Protein AF-0000000067174227 (afdb_homodimer)

Nearest PDB structures (foldseek):
  2rld-assembly1_B  TM=6.242E-01  e=8.063E-01  Bacteroides thetaiotaomicron VPI-5482
  2rld-assembly1_E  TM=6.446E-01  e=1.714E+00  Bacteroides thetaiotaomicron VPI-5482
  2rld-assembly1_D  TM=5.751E-01  e=2.367E+00  Bacteroides thetaiotaomicron VPI-5482
  2rld-assembly1_B  TM=6.241E-01  e=8.181E-01  Bacteroides thetaiotaomicron VPI-5482
  2rld-assembly1_E  TM=6.444E-01  e=1.724E+00  Bacteroides thetaiotaomicron VPI-5482

Solvent-accessible surface area (backbone atoms only — not comparable to full-atom values): 12950 Å² total; per-residue (Å²): 129,62,71,13,57,56,27,34,51,52,49,21,52,53,31,32,53,52,10,48,37,20,51,76,38,23,62,60,56,41,40,61,44,68,45,58,61,93,79,53,43,58,50,32,52,41,24,26,52,30,5,54,55,32,27,52,57,16,48,41,64,72,69,47,56,73,71,59,28,52,51,52,30,51,48,40,28,54,51,26,45,50,40,22,52,45,28,46,51,37,32,75,72,56,40,31,48,68,67,35,19,52,51,44,27,49,54,25,46,52,50,21,51,30,24,46,43,19,37,53,35,54,50,50,52,52,53,51,52,53,53,56,58,67,73,99,130,61,70,14,56,56,28,35,52,52,48,22,52,51,31,32,54,52,10,48,37,21,51,76,39,23,63,60,56,42,40,63,45,66,45,59,61,92,80,53,44,60,47,32,53,41,23,27,52,31,5,55,55,32,27,52,56,16,48,42,63,72,67,47,56,73,71,59,28,51,51,52,32,52,48,41,28,53,51,26,46,49,39,22,50,44,26,47,51,37,31,75,73,56,38,32,49,69,65,36,19,52,50,46,29,51,55,24,46,52,50,21,52,29,24,46,42,19,35,53,35,52,50,51,51,52,52,52,52,53,51,57,58,66,72,99

Secondary structure (DSSP, 8-state):
--HHHHHHHHHHHHHHHHHHHHHH-HHHHHHHTT--TTT--TTHHHHHHHHHHHHHHHHHHHH--HHHHHHHHHHHHHHHHHHHHHHHHHHHTTSS-HHHHHHHHHHHHHHHHHHHHHHHHHHHHHHHHHHHHH--/--HHHHHHHHHHHHHHHHHHHHHH-HHHHHHHTT--TTT--TTHHHHHHHHHHHHHHHHHHHH--HHHHHHHHHHHHHHHHHHHHHHHHHHHTTSS-HHHHHHHHHHHHHHHHHHHHHHHHHHHHHHHHHHHHH--

Structure (mmCIF, N/CA/C/O backbone):
data_AF-0000000067174227-model_v1
#
loop_
_entity.id
_entity.type
_entity.pdbx_description
1 polymer 'DUF4267 domain-containing protein'
#
loop_
_atom_site.group_PDB
_atom_site.id
_atom_site.type_symbol
_atom_site.label_atom_id
_atom_site.label_alt_id
_atom_site.label_comp_id
_atom_site.label_asym_id
_atom_site.label_entity_id
_atom_site.label_seq_id
_atom_site.pdbx_PDB_ins_code
_atom_site.Cartn_x
_atom_site.Cartn_y
_atom_site.Cartn_z
_atom_site.occupancy
_atom_site.B_iso_or_equiv
_atom_site.auth_seq_id
_atom_site.auth_comp_id
_atom_site.auth_asym_id
_atom_site.auth_atom_id
_atom_site.pdbx_PDB_model_num
ATOM 1 N N . MET A 1 1 ? 14.555 24.688 -11.891 1 48.97 1 MET A N 1
ATOM 2 C CA . MET A 1 1 ? 13.688 24 -10.938 1 48.97 1 MET A CA 1
ATOM 3 C C . MET A 1 1 ? 14.492 23.109 -10.008 1 48.97 1 MET A C 1
ATOM 5 O O . MET A 1 1 ? 15.422 22.422 -10.445 1 48.97 1 MET A O 1
ATOM 9 N N . HIS 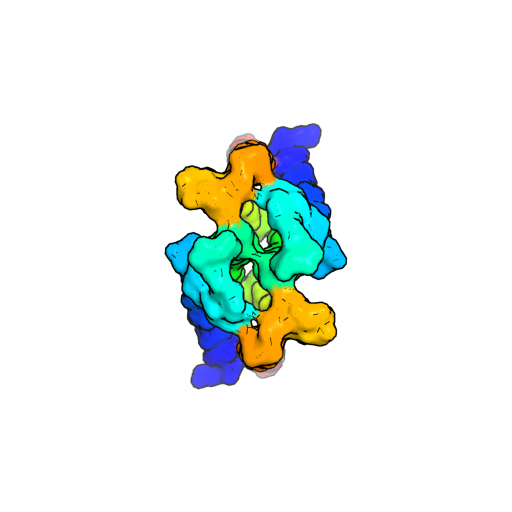A 1 2 ? 14.531 23.234 -8.578 1 79.5 2 HIS A N 1
ATOM 10 C CA . HIS A 1 2 ? 15.438 22.578 -7.652 1 79.5 2 HIS A CA 1
ATOM 11 C C . HIS A 1 2 ? 15.383 21.062 -7.812 1 79.5 2 HIS A C 1
ATOM 13 O O . HIS A 1 2 ? 14.344 20.5 -8.188 1 79.5 2 HIS A O 1
ATOM 19 N N . LYS A 1 3 ? 16.5 20.484 -8.336 1 90.88 3 LYS A N 1
ATOM 20 C CA . LYS A 1 3 ? 16.719 19.047 -8.516 1 90.88 3 LYS A CA 1
ATOM 21 C C . LYS A 1 3 ? 15.812 18.234 -7.586 1 90.88 3 LYS A C 1
ATOM 23 O O . LYS A 1 3 ? 15.281 17.203 -7.98 1 90.88 3 LYS A O 1
ATOM 28 N N . GLY A 1 4 ? 15.516 18.703 -6.504 1 94.81 4 GLY A N 1
ATOM 29 C CA . GLY A 1 4 ? 14.664 18.016 -5.539 1 94.81 4 GLY A CA 1
ATOM 30 C C . GLY A 1 4 ? 13.203 18.016 -5.934 1 94.81 4 GLY A C 1
ATOM 31 O O . GLY A 1 4 ? 12.523 16.984 -5.824 1 94.81 4 GLY A O 1
ATOM 32 N N . THR A 1 5 ? 12.812 19.062 -6.441 1 95 5 THR A N 1
ATOM 33 C CA . THR A 1 5 ? 11.414 19.203 -6.836 1 95 5 THR A CA 1
ATOM 34 C C . THR A 1 5 ? 11.117 18.344 -8.07 1 95 5 THR A C 1
ATOM 36 O O . THR A 1 5 ? 10.078 17.688 -8.141 1 95 5 THR A O 1
ATOM 39 N N . ALA A 1 6 ? 12 18.391 -8.969 1 96.56 6 ALA A N 1
ATOM 40 C CA . ALA A 1 6 ? 11.836 17.578 -10.172 1 96.56 6 ALA A CA 1
ATOM 41 C C . ALA A 1 6 ? 11.812 16.078 -9.828 1 96.56 6 ALA A C 1
ATOM 43 O O . ALA A 1 6 ? 11.008 15.328 -10.375 1 96.56 6 ALA A O 1
ATOM 44 N N . ALA A 1 7 ? 12.656 15.648 -8.945 1 98.06 7 ALA A N 1
ATOM 45 C CA . ALA A 1 7 ? 12.711 14.258 -8.5 1 98.06 7 ALA A CA 1
ATOM 46 C C . ALA A 1 7 ? 11.406 13.859 -7.812 1 98.06 7 ALA A C 1
ATOM 48 O O . ALA A 1 7 ? 10.867 12.781 -8.078 1 98.06 7 ALA A O 1
ATOM 49 N N . ARG A 1 8 ? 10.945 14.695 -7.035 1 97.88 8 ARG A N 1
ATOM 50 C CA . ARG A 1 8 ? 9.703 14.438 -6.305 1 97.88 8 ARG A CA 1
ATOM 51 C C . ARG A 1 8 ? 8.531 14.273 -7.262 1 97.88 8 ARG A C 1
ATOM 53 O O . ARG A 1 8 ? 7.754 13.328 -7.148 1 97.88 8 ARG A O 1
ATOM 60 N N . LYS A 1 9 ? 8.391 15.195 -8.18 1 98.19 9 LYS A N 1
ATOM 61 C CA . LYS A 1 9 ? 7.273 15.156 -9.117 1 98.19 9 LYS A CA 1
ATOM 62 C C . LYS A 1 9 ? 7.367 13.945 -10.039 1 98.19 9 LYS A C 1
ATOM 64 O O . LYS A 1 9 ? 6.352 13.32 -10.359 1 98.19 9 LYS A O 1
ATOM 69 N N . THR A 1 10 ? 8.555 13.641 -10.477 1 98.44 10 THR A N 1
ATOM 70 C CA . THR A 1 10 ? 8.758 12.445 -11.289 1 98.44 10 THR A CA 1
ATOM 71 C C . THR A 1 10 ? 8.359 11.188 -10.523 1 98.44 10 THR A C 1
ATOM 73 O O . THR A 1 10 ? 7.629 10.344 -11.047 1 98.44 10 THR A O 1
ATOM 76 N N . LEU A 1 11 ? 8.797 11.109 -9.281 1 98.44 11 LEU A N 1
ATOM 77 C CA . LEU A 1 11 ? 8.461 9.969 -8.43 1 98.44 11 LEU A CA 1
ATOM 78 C C . LEU A 1 11 ? 6.949 9.867 -8.234 1 98.44 11 LEU A C 1
ATOM 80 O O . LEU A 1 11 ? 6.387 8.773 -8.273 1 98.44 11 LEU A O 1
ATOM 84 N N . ALA A 1 12 ? 6.348 11 -8.047 1 98.69 12 ALA A N 1
ATOM 85 C CA . ALA A 1 12 ? 4.902 11.031 -7.824 1 98.69 12 ALA A CA 1
ATOM 86 C C . ALA A 1 12 ? 4.152 10.5 -9.047 1 98.69 12 ALA A C 1
ATOM 88 O O . ALA A 1 12 ? 3.223 9.703 -8.914 1 98.69 12 ALA A O 1
ATOM 89 N N . VAL A 1 13 ? 4.547 10.914 -10.203 1 98.38 13 VAL A N 1
ATOM 90 C CA . VAL A 1 13 ? 3.879 10.508 -11.438 1 98.38 13 VAL A CA 1
ATOM 91 C C . VAL A 1 13 ? 4.078 9.008 -11.664 1 98.38 13 VAL A C 1
ATOM 93 O O . VAL A 1 13 ? 3.137 8.305 -12.023 1 98.38 13 VAL A O 1
ATOM 96 N N . ILE A 1 14 ? 5.238 8.516 -11.43 1 98.06 14 ILE A N 1
ATOM 97 C CA . ILE A 1 14 ? 5.531 7.09 -11.555 1 98.06 14 ILE A CA 1
ATOM 98 C C . ILE A 1 14 ? 4.664 6.293 -10.586 1 98.06 14 ILE A C 1
ATOM 100 O O . ILE A 1 14 ? 4.078 5.273 -10.953 1 98.06 14 ILE A O 1
ATOM 104 N N . ARG A 1 15 ? 4.574 6.758 -9.406 1 98.06 15 ARG A N 1
ATOM 105 C CA . ARG A 1 15 ? 3.779 6.094 -8.383 1 98.06 15 ARG A CA 1
ATOM 106 C C . ARG A 1 15 ? 2.305 6.055 -8.773 1 98.06 15 ARG A C 1
ATOM 108 O O . ARG A 1 15 ? 1.66 5.008 -8.672 1 98.06 15 ARG A O 1
ATOM 115 N N . ILE A 1 16 ? 1.815 7.141 -9.188 1 98.38 16 ILE A N 1
ATOM 116 C CA . ILE A 1 16 ? 0.4 7.23 -9.531 1 98.38 16 ILE A CA 1
ATOM 117 C C . ILE A 1 16 ? 0.098 6.32 -10.719 1 98.38 16 ILE A C 1
ATOM 119 O O . ILE A 1 16 ? -0.905 5.605 -10.719 1 98.38 16 ILE A O 1
ATOM 123 N N . ALA A 1 17 ? 0.931 6.336 -11.703 1 97.88 17 ALA A N 1
ATOM 124 C CA . ALA A 1 17 ? 0.739 5.484 -12.875 1 97.88 17 ALA A CA 1
ATOM 125 C C . ALA A 1 17 ? 0.785 4.008 -12.484 1 97.88 17 ALA A C 1
ATOM 127 O O . ALA A 1 17 ? -0.089 3.23 -12.883 1 97.88 17 ALA A O 1
ATOM 128 N N . ASN A 1 18 ? 1.769 3.637 -11.727 1 96.38 18 ASN A N 1
ATOM 129 C CA . ASN A 1 18 ? 1.893 2.246 -11.305 1 96.38 18 ASN A CA 1
ATOM 130 C C . ASN A 1 18 ? 0.758 1.842 -10.367 1 96.38 18 ASN A C 1
ATOM 132 O O . ASN A 1 18 ? 0.255 0.72 -10.445 1 96.38 18 ASN A O 1
ATOM 136 N N . GLY A 1 19 ? 0.421 2.721 -9.445 1 97.75 19 GLY A N 1
ATOM 137 C CA . GLY A 1 19 ? -0.708 2.449 -8.57 1 97.75 19 GLY A CA 1
ATOM 138 C C . GLY A 1 19 ? -2.014 2.262 -9.328 1 97.75 19 GLY A C 1
ATOM 139 O O . GLY A 1 19 ? -2.787 1.354 -9.016 1 97.75 19 GLY A O 1
ATOM 140 N N . ALA A 1 20 ? -2.258 3.094 -10.312 1 98 20 ALA A N 1
ATOM 141 C CA . ALA A 1 20 ? -3.461 2.971 -11.133 1 98 20 ALA A CA 1
ATOM 142 C C . ALA A 1 20 ? -3.467 1.657 -11.906 1 98 20 ALA A C 1
ATOM 144 O O . ALA A 1 20 ? -4.508 1.005 -12.031 1 98 20 ALA A O 1
ATOM 145 N N . ALA A 1 21 ? -2.363 1.291 -12.398 1 97.38 21 ALA A N 1
ATOM 146 C CA . ALA A 1 21 ? -2.254 0.007 -13.094 1 97.38 21 ALA A CA 1
ATOM 147 C C . ALA A 1 21 ? -2.537 -1.151 -12.141 1 97.38 21 ALA A C 1
ATOM 149 O O . ALA A 1 21 ? -3.232 -2.104 -12.5 1 97.38 21 ALA A O 1
ATOM 150 N N . GLY A 1 22 ? -1.94 -1.091 -10.961 1 96.62 22 GLY A N 1
ATOM 151 C CA . GLY A 1 22 ? -2.209 -2.127 -9.977 1 96.62 22 GLY A CA 1
ATOM 152 C C . GLY A 1 22 ? -3.676 -2.234 -9.609 1 96.62 22 GLY A C 1
ATOM 153 O O . GLY A 1 22 ? -4.203 -3.338 -9.445 1 96.62 22 GLY A O 1
ATOM 154 N N . LEU A 1 23 ? -4.352 -1.146 -9.586 1 96.38 23 LEU A N 1
ATOM 155 C CA . LEU A 1 23 ? -5.75 -1.081 -9.172 1 96.38 23 LEU A CA 1
ATOM 156 C C . LEU A 1 23 ? -6.672 -1.531 -10.297 1 96.38 23 LEU A C 1
ATOM 158 O O . LEU A 1 23 ? -7.617 -2.291 -10.07 1 96.38 23 LEU A O 1
ATOM 162 N N . LEU A 1 24 ? -6.352 -1.188 -11.539 1 96.25 24 LEU A N 1
ATOM 163 C CA . LEU A 1 24 ? -7.328 -1.31 -12.617 1 96.25 24 LEU A CA 1
ATOM 164 C C . LEU A 1 24 ? -6.918 -2.404 -13.594 1 96.25 24 LEU A C 1
ATOM 166 O O . LEU A 1 24 ? -7.754 -2.908 -14.352 1 96.25 24 LEU A O 1
ATOM 170 N N . ALA A 1 25 ? -5.66 -2.65 -13.609 1 96.56 25 ALA A N 1
ATOM 171 C CA . ALA A 1 25 ? -5.141 -3.637 -14.547 1 96.56 25 ALA A CA 1
ATOM 172 C C . ALA A 1 25 ? -4.09 -4.527 -13.891 1 96.56 25 ALA A C 1
ATOM 174 O O . ALA A 1 25 ? -2.988 -4.691 -14.414 1 96.56 25 ALA A O 1
ATOM 175 N N . PRO A 1 26 ? -4.527 -5.188 -12.836 1 95.56 26 PRO A N 1
ATOM 176 C CA . PRO A 1 26 ? -3.539 -5.953 -12.07 1 95.56 26 PRO A CA 1
ATOM 177 C C . PRO A 1 26 ? -2.961 -7.125 -12.859 1 95.56 26 PRO A C 1
ATOM 179 O O . PRO A 1 26 ? -1.818 -7.527 -12.625 1 95.56 26 PRO A O 1
ATOM 182 N N . GLU A 1 27 ? -3.637 -7.633 -13.82 1 94.88 27 GLU A N 1
ATOM 183 C CA . GLU A 1 27 ? -3.178 -8.758 -14.633 1 94.88 27 GLU A CA 1
ATOM 184 C C . GLU A 1 27 ? -1.968 -8.375 -15.477 1 94.88 27 GLU A C 1
ATOM 186 O O . GLU A 1 27 ? -1.088 -9.203 -15.719 1 94.88 27 GLU A O 1
ATOM 191 N N . LYS A 1 28 ? -2.01 -7.172 -15.883 1 94.31 28 LYS A N 1
ATOM 192 C CA . LYS A 1 28 ? -0.866 -6.707 -16.672 1 94.31 28 LYS A CA 1
ATOM 193 C C . LYS A 1 28 ? 0.396 -6.648 -15.812 1 94.31 28 LYS A C 1
ATOM 195 O O . LYS A 1 28 ? 1.479 -7.02 -16.266 1 94.31 28 LYS A O 1
ATOM 200 N N . LEU A 1 29 ? 0.273 -6.262 -14.617 1 94 29 LEU A N 1
ATOM 201 C CA . LEU A 1 29 ? 1.417 -6.191 -13.719 1 94 29 LEU A CA 1
ATOM 202 C C . LEU A 1 29 ? 1.903 -7.59 -13.344 1 94 29 LEU A C 1
ATOM 204 O O . LEU A 1 29 ? 3.109 -7.836 -13.289 1 94 29 LEU A O 1
ATOM 208 N N . LEU A 1 30 ? 0.982 -8.398 -13.117 1 92 30 LEU A N 1
ATOM 209 C CA . LEU A 1 30 ? 1.345 -9.781 -12.852 1 92 30 LEU A CA 1
ATOM 210 C C . LEU A 1 30 ? 2.08 -10.391 -14.039 1 92 30 LEU A C 1
ATOM 212 O O . LEU A 1 30 ? 3.053 -11.133 -13.859 1 92 30 LEU A O 1
ATOM 216 N N . GLY A 1 31 ? 1.587 -10.086 -15.188 1 92.88 31 GLY A N 1
ATOM 217 C CA . GLY A 1 31 ? 2.262 -10.539 -16.391 1 92.88 31 GLY A CA 1
ATOM 218 C C . GLY A 1 31 ? 3.682 -10.016 -16.516 1 92.88 31 GLY A C 1
ATOM 219 O O . GLY A 1 31 ? 4.578 -10.742 -16.953 1 92.88 31 GLY A O 1
ATOM 220 N N . ARG A 1 32 ? 3.877 -8.867 -16.156 1 91 32 ARG A N 1
ATOM 221 C CA . ARG A 1 32 ? 5.211 -8.281 -16.172 1 91 32 ARG A CA 1
ATOM 222 C C . ARG A 1 32 ? 6.141 -8.984 -15.203 1 91 32 ARG A C 1
ATOM 224 O O . ARG A 1 32 ? 7.363 -8.961 -15.367 1 91 32 ARG A O 1
ATOM 231 N N . LEU A 1 33 ? 5.555 -9.617 -14.172 1 90.62 33 LEU A N 1
ATOM 232 C CA . LEU A 1 33 ? 6.344 -10.383 -13.211 1 90.62 33 LEU A CA 1
ATOM 233 C C . LEU A 1 33 ? 6.594 -11.797 -13.727 1 90.62 33 LEU A C 1
ATOM 235 O O . LEU A 1 33 ? 7.203 -12.617 -13.031 1 90.62 33 LEU A O 1
ATOM 239 N N . GLY A 1 34 ? 6.055 -12.055 -14.922 1 89 34 GLY A N 1
ATOM 240 C CA . GLY A 1 34 ? 6.293 -13.352 -15.531 1 89 34 GLY A CA 1
ATOM 241 C C . GLY A 1 34 ? 5.25 -14.391 -15.156 1 89 34 GLY A C 1
ATOM 242 O O . GLY A 1 34 ? 5.445 -15.586 -15.383 1 89 34 GLY A O 1
ATOM 243 N N . VAL A 1 35 ? 4.258 -13.984 -14.531 1 88.62 35 VAL A N 1
ATOM 244 C CA . VAL A 1 35 ? 3.188 -14.891 -14.133 1 88.62 35 VAL A CA 1
ATOM 245 C C . VAL A 1 35 ? 2.283 -15.18 -15.328 1 88.62 35 VAL A C 1
ATOM 247 O O . VAL A 1 35 ? 1.94 -14.273 -16.094 1 88.62 35 VAL A O 1
ATOM 250 N N . ASP A 1 36 ? 1.953 -16.438 -15.469 1 88.38 36 ASP A N 1
ATOM 251 C CA . ASP A 1 36 ? 0.929 -16.812 -16.438 1 88.38 36 ASP A CA 1
ATOM 252 C C . ASP A 1 36 ? -0.471 -16.578 -15.875 1 88.38 36 ASP A C 1
ATOM 254 O O . ASP A 1 36 ? -1.01 -17.422 -15.156 1 88.38 36 ASP A O 1
ATOM 258 N N . THR A 1 37 ? -1.08 -15.523 -16.312 1 87.94 37 THR A N 1
ATOM 259 C CA . THR A 1 37 ? -2.336 -15.086 -15.711 1 87.94 37 THR A CA 1
ATOM 260 C C . THR A 1 37 ? -3.508 -15.898 -16.266 1 87.94 37 THR A C 1
ATOM 262 O O . THR A 1 37 ? -4.629 -15.789 -15.766 1 87.94 37 THR A O 1
ATOM 265 N N . ALA A 1 38 ? -3.297 -16.656 -17.219 1 87.62 38 ALA A N 1
ATOM 266 C CA . ALA A 1 38 ? -4.32 -17.594 -17.656 1 87.62 38 ALA A CA 1
ATOM 267 C C . ALA A 1 38 ? -4.484 -18.734 -16.641 1 87.62 38 ALA A C 1
ATOM 269 O O . ALA A 1 38 ? -5.543 -19.359 -16.578 1 87.62 38 ALA A O 1
ATOM 270 N N . VAL A 1 39 ? -3.502 -18.938 -15.852 1 81.88 39 VAL A N 1
ATOM 271 C CA . VAL A 1 39 ? -3.48 -20.062 -14.938 1 81.88 39 VAL A CA 1
ATOM 272 C C . VAL A 1 39 ? -3.643 -19.578 -13.5 1 81.88 39 VAL A C 1
ATOM 274 O O . VAL A 1 39 ? -4.363 -20.203 -12.711 1 81.88 39 VAL A O 1
ATOM 277 N N . ASP A 1 40 ? -2.957 -18.531 -13.164 1 82.81 40 ASP A N 1
ATOM 278 C CA . ASP A 1 40 ? -2.936 -18.062 -11.781 1 82.81 40 ASP A CA 1
ATOM 279 C C . ASP A 1 40 ? -3.174 -16.562 -11.711 1 82.81 40 ASP A C 1
ATOM 281 O O . ASP A 1 40 ? -2.357 -15.773 -12.195 1 82.81 40 ASP A O 1
ATOM 285 N N . ARG A 1 41 ? -4.316 -16.156 -10.984 1 86.62 41 ARG A N 1
ATOM 286 C CA . ARG A 1 41 ? -4.664 -14.742 -10.867 1 86.62 41 ARG A CA 1
ATOM 287 C C . ARG A 1 41 ? -4.793 -14.328 -9.406 1 86.62 41 ARG A C 1
ATOM 289 O O . ARG A 1 41 ? -5.285 -13.234 -9.109 1 86.62 41 ARG A O 1
ATOM 296 N N . ALA A 1 42 ? -4.316 -15.125 -8.516 1 83.06 42 ALA A N 1
ATOM 297 C CA . ALA A 1 42 ? -4.457 -14.828 -7.094 1 83.06 42 ALA A CA 1
ATOM 298 C C . ALA A 1 42 ? -3.686 -13.57 -6.715 1 83.06 42 ALA A C 1
ATOM 300 O O . ALA A 1 42 ? -4.066 -12.859 -5.785 1 83.06 42 ALA A O 1
ATOM 301 N N . GLY A 1 43 ? -2.662 -13.289 -7.492 1 88.69 43 GLY A N 1
ATOM 302 C CA . GLY A 1 43 ? -1.823 -12.133 -7.25 1 88.69 43 GLY A CA 1
ATOM 303 C C . GLY A 1 43 ? -2.496 -10.82 -7.617 1 88.69 43 GLY A C 1
ATOM 304 O O . GLY A 1 43 ? -1.984 -9.742 -7.301 1 88.69 43 GLY A O 1
ATOM 305 N N . THR A 1 44 ? -3.668 -10.859 -8.25 1 92.75 44 THR A N 1
ATOM 306 C CA . THR A 1 44 ? -4.363 -9.633 -8.625 1 92.75 44 THR A CA 1
ATOM 307 C C . THR A 1 44 ? -4.875 -8.898 -7.395 1 92.75 44 THR A C 1
ATOM 309 O O . THR A 1 44 ? -4.855 -7.668 -7.344 1 92.75 44 THR A O 1
ATOM 312 N N . TYR A 1 45 ? -5.277 -9.68 -6.434 1 93.56 45 TYR A N 1
ATOM 313 C CA . TYR A 1 45 ? -5.855 -9.078 -5.242 1 93.56 45 TYR A CA 1
ATOM 314 C C . TYR A 1 45 ? -4.828 -8.211 -4.516 1 93.56 45 TYR A C 1
ATOM 316 O O . TYR A 1 45 ? -5.059 -7.023 -4.289 1 93.56 45 TYR A O 1
ATOM 324 N N . PRO A 1 46 ? -3.643 -8.719 -4.18 1 94.5 46 PRO A N 1
ATOM 325 C CA . PRO A 1 46 ? -2.662 -7.867 -3.51 1 94.5 46 PRO A CA 1
ATOM 326 C C . PRO A 1 46 ? -2.217 -6.688 -4.375 1 94.5 46 PRO A C 1
ATOM 328 O O . PRO A 1 46 ? -1.9 -5.617 -3.852 1 94.5 46 PRO A O 1
ATOM 331 N N . PHE A 1 47 ? -2.287 -6.777 -5.645 1 96 47 PHE A N 1
ATOM 332 C CA . PHE A 1 47 ? -1.927 -5.645 -6.488 1 96 47 PHE A CA 1
ATOM 333 C C . PHE A 1 47 ? -2.98 -4.547 -6.402 1 96 47 PHE A C 1
ATOM 335 O O . PHE A 1 47 ? -2.652 -3.359 -6.438 1 96 47 PHE A O 1
ATOM 342 N N . ARG A 1 48 ? -4.203 -4.898 -6.363 1 95.88 48 ARG A N 1
ATOM 343 C CA . ARG A 1 48 ? -5.238 -3.879 -6.207 1 95.88 48 ARG A CA 1
ATOM 344 C C . ARG A 1 48 ? -5.102 -3.156 -4.871 1 95.88 48 ARG A C 1
ATOM 346 O O . ARG A 1 48 ? -5.254 -1.936 -4.801 1 95.88 48 ARG A O 1
ATOM 353 N N . MET A 1 49 ? -4.805 -3.951 -3.828 1 95.94 49 MET A N 1
ATOM 354 C CA . MET A 1 49 ? -4.602 -3.348 -2.514 1 95.94 49 MET A CA 1
ATOM 355 C C . MET A 1 49 ? -3.373 -2.443 -2.514 1 95.94 49 MET A C 1
ATOM 357 O O . MET A 1 49 ? -3.391 -1.364 -1.917 1 95.94 49 MET A O 1
ATOM 361 N N . PHE A 1 50 ? -2.357 -2.912 -3.182 1 95.06 50 PHE A N 1
ATOM 362 C CA . PHE A 1 50 ? -1.163 -2.104 -3.389 1 95.06 50 PHE A CA 1
ATOM 363 C C . PHE A 1 50 ? -1.5 -0.827 -4.152 1 95.06 50 PHE A C 1
ATOM 365 O O . PHE A 1 50 ? -0.999 0.25 -3.822 1 95.06 50 PHE A O 1
ATOM 372 N N . GLY A 1 51 ? -2.35 -0.913 -5.145 1 97.62 51 GLY A N 1
ATOM 373 C CA . GLY A 1 51 ? -2.641 0.161 -6.082 1 97.62 51 GLY A CA 1
ATOM 374 C C . GLY A 1 51 ? -3.219 1.395 -5.414 1 97.62 51 GLY A C 1
ATOM 375 O O . GLY A 1 51 ? -2.707 2.502 -5.594 1 97.62 51 GLY A O 1
ATOM 376 N N . ILE A 1 52 ? -4.211 1.245 -4.641 1 98 52 ILE A N 1
ATOM 377 C CA . ILE A 1 52 ? -4.883 2.381 -4.02 1 98 52 ILE A CA 1
ATOM 378 C C . ILE A 1 52 ? -3.922 3.086 -3.062 1 98 52 ILE A C 1
ATOM 380 O O . ILE A 1 52 ? -3.85 4.316 -3.041 1 98 52 ILE A O 1
ATOM 384 N N . ARG A 1 53 ? -3.146 2.373 -2.256 1 98 53 ARG A N 1
ATOM 385 C CA . ARG A 1 53 ? -2.178 2.965 -1.339 1 98 53 ARG A CA 1
ATOM 386 C C . ARG A 1 53 ? -1.107 3.742 -2.098 1 98 53 ARG A C 1
ATOM 388 O O . ARG A 1 53 ? -0.725 4.84 -1.692 1 98 53 ARG A O 1
ATOM 395 N N . THR A 1 54 ? -0.705 3.191 -3.195 1 98.12 54 THR A N 1
ATOM 396 C CA . THR A 1 54 ? 0.366 3.791 -3.982 1 98.12 54 THR A CA 1
ATOM 397 C C . THR A 1 54 ? -0.114 5.07 -4.66 1 98.12 54 THR A C 1
ATOM 399 O O . THR A 1 54 ? 0.613 6.066 -4.707 1 98.12 54 THR A O 1
ATOM 402 N N . VAL A 1 55 ? -1.305 5.062 -5.133 1 98.12 55 VAL A N 1
ATOM 403 C CA . VAL A 1 55 ? -1.888 6.258 -5.734 1 98.12 55 VAL A CA 1
ATOM 404 C C . VAL A 1 55 ? -1.984 7.367 -4.688 1 98.12 55 VAL A C 1
ATOM 406 O O . VAL A 1 55 ? -1.564 8.5 -4.938 1 98.12 55 VAL A O 1
ATOM 409 N N . LEU A 1 56 ? -2.469 7.074 -3.531 1 97.56 56 LEU A N 1
ATOM 410 C CA . LEU A 1 56 ? -2.693 8.078 -2.496 1 97.56 56 LEU A CA 1
ATOM 411 C C . LEU A 1 56 ? -1.37 8.633 -1.985 1 97.56 56 LEU A C 1
ATOM 413 O O . LEU A 1 56 ? -1.231 9.844 -1.807 1 97.56 56 LEU A O 1
ATOM 417 N N . ILE A 1 57 ? -0.421 7.75 -1.808 1 97.38 57 ILE A N 1
ATOM 418 C CA . ILE A 1 57 ? 0.897 8.188 -1.361 1 97.38 57 ILE A CA 1
ATOM 419 C C . ILE A 1 57 ? 1.549 9.047 -2.441 1 97.38 57 ILE A C 1
ATOM 421 O O . ILE A 1 57 ? 2.229 10.031 -2.135 1 97.38 57 ILE A O 1
ATOM 425 N N . GLY A 1 58 ? 1.391 8.688 -3.689 1 97.88 58 GLY A N 1
ATOM 426 C CA . GLY A 1 58 ? 1.878 9.523 -4.781 1 97.88 58 GLY A CA 1
ATOM 427 C C . GLY A 1 58 ? 1.248 10.898 -4.809 1 97.88 58 GLY A C 1
ATOM 428 O O . GLY A 1 58 ? 1.938 11.898 -5.016 1 97.88 58 GLY A O 1
ATOM 429 N N . LEU A 1 59 ? -0.066 10.977 -4.602 1 97.62 59 LEU A N 1
ATOM 430 C CA . LEU A 1 59 ? -0.781 12.242 -4.59 1 97.62 59 LEU A CA 1
ATOM 431 C C . LEU A 1 59 ? -0.295 13.133 -3.445 1 97.62 59 LEU A C 1
ATOM 433 O O . LEU A 1 59 ? -0.249 14.352 -3.58 1 97.62 59 LEU A O 1
ATOM 437 N N . ASP A 1 60 ? 0.05 12.508 -2.328 1 96.12 60 ASP A N 1
ATOM 438 C CA . ASP A 1 60 ? 0.584 13.266 -1.196 1 96.12 60 ASP A CA 1
ATOM 439 C C . ASP A 1 60 ? 1.822 14.062 -1.604 1 96.12 60 ASP A C 1
ATOM 441 O O . ASP A 1 60 ? 1.998 15.203 -1.178 1 96.12 60 ASP A O 1
ATOM 445 N N . LEU A 1 61 ? 2.66 13.492 -2.447 1 97.31 61 LEU A N 1
ATOM 446 C CA . LEU A 1 61 ? 3.91 14.133 -2.85 1 97.31 61 LEU A CA 1
ATOM 447 C C . LEU A 1 61 ? 3.643 15.344 -3.73 1 97.31 61 LEU A C 1
ATOM 449 O O . LEU A 1 61 ? 4.523 16.188 -3.912 1 97.31 61 LEU A O 1
ATOM 453 N N . LEU A 1 62 ? 2.441 15.406 -4.316 1 97.44 62 LEU A N 1
ATOM 454 C CA . LEU A 1 62 ? 2.09 16.516 -5.191 1 97.44 62 LEU A CA 1
ATOM 455 C C . LEU A 1 62 ? 1.297 17.578 -4.434 1 97.44 62 LEU A C 1
ATOM 457 O O . LEU A 1 62 ? 1.359 18.766 -4.766 1 97.44 62 LEU A O 1
ATOM 461 N N . LEU A 1 63 ? 0.585 17.156 -3.389 1 96 63 LEU A N 1
ATOM 462 C CA . LEU A 1 63 ? -0.453 18.031 -2.848 1 96 63 LEU A CA 1
ATOM 463 C C . LEU A 1 63 ? -0.039 18.594 -1.492 1 96 63 LEU A C 1
ATOM 465 O O . LEU A 1 63 ? -0.521 19.656 -1.081 1 96 63 LEU A O 1
ATOM 469 N N . LEU A 1 64 ? 0.755 17.859 -0.791 1 94.69 64 LEU A N 1
ATOM 470 C CA . LEU A 1 64 ? 1.134 18.312 0.546 1 94.69 64 LEU A CA 1
ATOM 471 C C . LEU A 1 64 ? 2.152 19.438 0.474 1 94.69 64 LEU A C 1
ATOM 473 O O . LEU A 1 64 ? 2.797 19.641 -0.56 1 94.69 64 LEU A O 1
ATOM 477 N N . ARG A 1 65 ? 2.252 20.156 1.595 1 94.12 65 ARG A N 1
ATOM 478 C CA . ARG A 1 65 ? 3.189 21.266 1.728 1 94.12 65 ARG A CA 1
ATOM 479 C C . ARG A 1 65 ? 3.818 21.281 3.117 1 94.12 65 ARG A C 1
ATOM 481 O O . ARG A 1 65 ? 3.363 20.578 4.023 1 94.12 65 ARG A O 1
ATOM 488 N N . GLY A 1 66 ? 4.969 22.047 3.158 1 91.88 66 GLY A N 1
ATOM 489 C CA . GLY A 1 66 ? 5.605 22.297 4.441 1 91.88 66 GLY A CA 1
ATOM 490 C C . GLY A 1 66 ? 6.086 21.031 5.121 1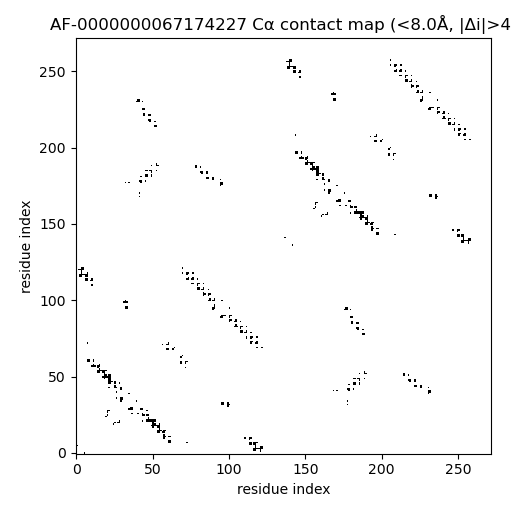 91.88 66 GLY A C 1
ATOM 491 O O . GLY A 1 66 ? 6.75 20.188 4.5 1 91.88 66 GLY A O 1
ATOM 492 N N . ALA A 1 67 ? 5.773 20.875 6.391 1 91.94 67 ALA A N 1
ATOM 493 C CA . ALA A 1 67 ? 6.27 19.766 7.211 1 91.94 67 ALA A CA 1
ATOM 494 C C . ALA A 1 67 ? 5.656 18.438 6.773 1 91.94 67 ALA A C 1
ATOM 496 O O . ALA A 1 67 ? 6.312 17.391 6.84 1 91.94 67 ALA A O 1
ATOM 497 N N . ASP A 1 68 ? 4.438 18.5 6.32 1 92.81 68 ASP A N 1
ATOM 498 C CA . ASP A 1 68 ? 3.762 17.297 5.859 1 92.81 68 ASP A CA 1
ATOM 499 C C . ASP A 1 68 ? 4.438 16.734 4.613 1 92.81 68 ASP A C 1
ATOM 501 O O . ASP A 1 68 ? 4.582 15.516 4.473 1 92.81 68 ASP A O 1
ATOM 505 N N . LEU A 1 69 ? 4.777 17.609 3.74 1 94.81 69 LEU A N 1
ATOM 506 C CA . LEU A 1 69 ? 5.484 17.172 2.541 1 94.81 69 LEU A CA 1
ATOM 507 C C . LEU A 1 69 ? 6.844 16.578 2.898 1 94.81 69 LEU A C 1
ATOM 509 O O . LEU A 1 69 ? 7.254 15.562 2.336 1 94.81 69 LEU A O 1
ATOM 513 N N . ARG A 1 70 ? 7.516 17.156 3.812 1 94.62 70 ARG A N 1
ATOM 514 C CA . ARG A 1 70 ? 8.82 16.641 4.223 1 94.62 70 ARG A CA 1
ATOM 515 C C . ARG A 1 70 ? 8.703 15.242 4.809 1 94.62 70 ARG A C 1
ATOM 517 O O . ARG A 1 70 ? 9.531 14.375 4.535 1 94.62 70 ARG A O 1
ATOM 524 N N . ARG A 1 71 ? 7.742 15.047 5.602 1 94.19 71 ARG A N 1
ATOM 525 C CA . ARG A 1 71 ? 7.492 13.719 6.148 1 94.19 71 ARG A CA 1
ATOM 526 C C . ARG A 1 71 ? 7.195 12.719 5.039 1 94.19 71 ARG A C 1
ATOM 528 O O . ARG A 1 71 ? 7.727 11.602 5.039 1 94.19 71 ARG A O 1
ATOM 535 N N . ALA A 1 72 ? 6.32 13.148 4.133 1 95.94 72 ALA A N 1
ATOM 536 C CA . ALA A 1 72 ? 5.977 12.281 3.01 1 95.94 72 ALA A CA 1
ATOM 537 C C . ALA A 1 72 ? 7.219 11.898 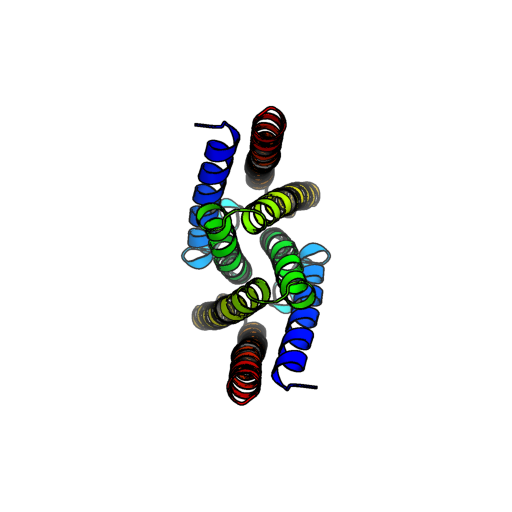2.209 1 95.94 72 ALA A C 1
ATOM 539 O O . ALA A 1 72 ? 7.352 10.758 1.762 1 95.94 72 ALA A O 1
ATOM 540 N N . GLU A 1 73 ? 8.094 12.82 2.029 1 97.62 73 GLU A N 1
ATOM 541 C CA . GLU A 1 73 ? 9.328 12.57 1.296 1 97.62 73 GLU A CA 1
ATOM 542 C C . GLU A 1 73 ? 10.219 11.586 2.047 1 97.62 73 GLU A C 1
ATOM 544 O O . GLU A 1 73 ? 10.828 10.703 1.438 1 97.62 73 GLU A O 1
ATOM 549 N N . ARG A 1 74 ? 10.344 11.734 3.289 1 96.75 74 ARG A N 1
ATOM 550 C CA . ARG A 1 74 ? 11.148 10.812 4.094 1 96.75 74 ARG A CA 1
ATOM 551 C C . ARG A 1 74 ? 10.57 9.406 4.051 1 96.75 74 ARG A C 1
ATOM 553 O O . ARG A 1 74 ? 11.305 8.43 3.92 1 96.75 74 ARG A O 1
ATOM 560 N N . LEU A 1 75 ? 9.297 9.281 4.145 1 97.06 75 LEU A N 1
ATOM 561 C CA . LEU A 1 75 ? 8.641 7.98 4.121 1 97.06 75 LEU A CA 1
ATOM 562 C C . LEU A 1 75 ? 8.766 7.332 2.746 1 97.06 75 LEU A C 1
ATOM 564 O O . LEU A 1 75 ? 8.852 6.105 2.639 1 97.06 75 LEU A O 1
ATOM 568 N N . ALA A 1 76 ? 8.805 8.148 1.749 1 98.12 76 ALA A N 1
ATOM 569 C CA . ALA A 1 76 ? 9.023 7.605 0.408 1 98.12 76 ALA A CA 1
ATOM 570 C C . ALA A 1 76 ? 10.352 6.867 0.318 1 98.12 76 ALA A C 1
ATOM 572 O O . ALA A 1 76 ? 10.445 5.824 -0.335 1 98.12 76 ALA A O 1
ATOM 573 N N . VAL A 1 77 ? 11.359 7.391 0.929 1 98.25 77 VAL A N 1
ATOM 574 C CA . VAL A 1 77 ? 12.656 6.723 0.937 1 98.25 77 VAL A CA 1
ATOM 575 C C . VAL A 1 77 ? 12.523 5.348 1.584 1 98.25 77 VAL A C 1
ATOM 577 O O . VAL A 1 77 ? 13 4.348 1.039 1 98.25 77 VAL A O 1
ATOM 580 N N . LEU A 1 78 ? 11.844 5.312 2.701 1 97.88 78 LEU A N 1
ATOM 581 C CA . LEU A 1 78 ? 11.656 4.055 3.416 1 97.88 78 LEU A CA 1
ATOM 582 C C . LEU A 1 78 ? 10.859 3.062 2.574 1 97.88 78 LEU A C 1
ATOM 584 O O . LEU A 1 78 ? 11.211 1.881 2.512 1 97.88 78 LEU A O 1
ATOM 588 N N . ILE A 1 79 ? 9.82 3.52 1.938 1 98.31 79 ILE A N 1
ATOM 589 C CA . ILE A 1 79 ? 8.938 2.678 1.14 1 98.31 79 ILE A CA 1
ATOM 590 C C . ILE A 1 79 ? 9.711 2.086 -0.036 1 98.31 79 ILE A C 1
ATOM 592 O O . ILE A 1 79 ? 9.695 0.872 -0.25 1 98.31 79 ILE A O 1
ATOM 596 N N . HIS A 1 80 ? 10.406 2.904 -0.748 1 98.44 80 HIS A N 1
ATOM 597 C CA . HIS A 1 80 ? 11.094 2.434 -1.945 1 98.44 80 HIS A CA 1
ATOM 598 C C . HIS A 1 80 ? 12.328 1.611 -1.586 1 98.44 80 HIS A C 1
ATOM 600 O O . HIS A 1 80 ? 12.68 0.666 -2.297 1 98.44 80 HIS A O 1
ATOM 606 N N . ALA A 1 81 ? 13.008 1.966 -0.505 1 98.06 81 ALA A N 1
ATOM 607 C CA . ALA A 1 81 ? 14.094 1.104 -0.03 1 98.06 81 ALA A CA 1
ATOM 608 C C . ALA A 1 81 ? 13.57 -0.284 0.327 1 98.06 81 ALA A C 1
ATOM 610 O O . ALA A 1 81 ? 14.172 -1.294 -0.039 1 98.06 81 ALA A O 1
ATOM 611 N N . SER A 1 82 ? 12.484 -0.31 1.04 1 97.94 82 SER A N 1
ATOM 612 C CA . SER A 1 82 ? 11.859 -1.584 1.381 1 97.94 82 SER A CA 1
ATOM 613 C C . SER A 1 82 ? 11.461 -2.357 0.129 1 97.94 82 SER A C 1
ATOM 615 O O . SER A 1 82 ? 11.656 -3.572 0.054 1 97.94 82 SER A O 1
ATOM 617 N N . ASP A 1 83 ? 10.875 -1.677 -0.874 1 98 83 ASP A N 1
ATOM 618 C CA . ASP A 1 83 ? 10.508 -2.33 -2.125 1 98 83 ASP A CA 1
ATOM 619 C C . ASP A 1 83 ? 11.734 -2.928 -2.814 1 98 83 ASP A C 1
ATOM 621 O O . ASP A 1 83 ? 11.656 -4.008 -3.404 1 98 83 ASP A O 1
ATOM 625 N N . THR A 1 84 ? 12.844 -2.225 -2.771 1 97.88 84 THR A N 1
ATOM 626 C CA . THR A 1 84 ? 14.078 -2.701 -3.377 1 97.88 84 THR A CA 1
ATOM 627 C C . THR A 1 84 ? 14.57 -3.969 -2.682 1 97.88 84 THR A C 1
ATOM 629 O O . THR A 1 84 ? 14.914 -4.953 -3.34 1 97.88 84 THR A O 1
ATOM 632 N N . VAL A 1 85 ? 14.57 -3.98 -1.383 1 97.62 85 VAL A N 1
ATOM 633 C CA . VAL A 1 85 ? 14.953 -5.156 -0.61 1 97.62 85 VAL A CA 1
ATOM 634 C C . VAL A 1 85 ? 14 -6.309 -0.907 1 97.62 85 VAL A C 1
ATOM 636 O O . VAL A 1 85 ? 14.43 -7.445 -1.105 1 97.62 85 VAL A O 1
ATOM 639 N N . ALA A 1 86 ? 12.727 -6.059 -0.945 1 96.81 86 ALA A N 1
ATOM 640 C CA . ALA A 1 86 ? 11.727 -7.074 -1.256 1 96.81 86 ALA A CA 1
ATOM 641 C C . ALA A 1 86 ? 11.977 -7.691 -2.629 1 96.81 86 ALA A C 1
ATOM 643 O O . ALA A 1 86 ? 11.891 -8.906 -2.797 1 96.81 86 ALA A O 1
ATOM 644 N N . ALA A 1 87 ? 12.242 -6.816 -3.596 1 96.31 87 ALA A N 1
ATOM 645 C CA . ALA A 1 87 ? 12.539 -7.316 -4.938 1 96.31 87 ALA A CA 1
ATOM 646 C C . ALA A 1 87 ? 13.773 -8.211 -4.93 1 96.31 87 ALA A C 1
ATOM 648 O O . ALA A 1 87 ? 13.781 -9.281 -5.551 1 96.31 87 ALA A O 1
ATOM 649 N N . ALA A 1 88 ? 14.82 -7.812 -4.223 1 96.75 88 ALA A N 1
ATOM 650 C CA . ALA A 1 88 ? 16.047 -8.594 -4.148 1 96.75 88 ALA A CA 1
ATOM 651 C C . ALA A 1 88 ? 15.812 -9.938 -3.467 1 96.75 88 ALA A C 1
ATOM 653 O O . ALA A 1 88 ? 16.25 -10.977 -3.963 1 96.75 88 ALA A O 1
ATOM 654 N N . VAL A 1 89 ? 15.117 -9.922 -2.396 1 95.12 89 VAL A N 1
ATOM 655 C CA . VAL A 1 89 ? 14.836 -11.133 -1.632 1 95.12 89 VAL A CA 1
ATOM 656 C C . VAL A 1 89 ? 14.008 -12.094 -2.477 1 95.12 89 VAL A C 1
ATOM 658 O O . VAL A 1 89 ? 14.312 -13.289 -2.553 1 95.12 89 VAL A O 1
ATOM 661 N N . THR A 1 90 ? 12.992 -11.523 -3.072 1 91.81 90 THR A N 1
ATOM 662 C CA . THR A 1 90 ? 12.109 -12.352 -3.891 1 91.81 90 THR A CA 1
ATOM 663 C C . THR A 1 90 ? 12.875 -12.961 -5.062 1 91.81 90 THR A C 1
ATOM 665 O O . THR A 1 90 ? 12.633 -14.109 -5.438 1 91.81 90 THR A O 1
ATOM 668 N N . THR A 1 91 ? 13.789 -12.219 -5.594 1 92.94 91 THR A N 1
ATOM 669 C CA . THR A 1 91 ? 14.594 -12.695 -6.719 1 92.94 91 THR A CA 1
ATOM 670 C C . THR A 1 91 ? 15.578 -13.766 -6.262 1 92.94 91 THR A C 1
ATOM 672 O O . THR A 1 91 ? 15.703 -14.812 -6.898 1 92.94 91 THR A O 1
ATOM 675 N N . VAL A 1 92 ? 16.219 -13.586 -5.191 1 94.75 92 VAL A N 1
ATOM 676 C CA . VAL A 1 92 ? 17.219 -14.508 -4.676 1 94.75 92 VAL A CA 1
ATOM 677 C C . VAL A 1 92 ? 16.562 -15.82 -4.258 1 94.75 92 VAL A C 1
ATOM 679 O O . VAL A 1 92 ? 17.141 -16.891 -4.434 1 94.75 92 VAL A O 1
ATOM 682 N N . ARG A 1 93 ? 15.344 -15.773 -3.746 1 92.69 93 ARG A N 1
ATOM 683 C CA . ARG A 1 93 ? 14.594 -16.953 -3.326 1 92.69 93 ARG A CA 1
ATOM 684 C C . ARG A 1 93 ? 14.055 -17.719 -4.527 1 92.69 93 ARG A C 1
ATOM 686 O O . ARG A 1 93 ? 13.586 -18.844 -4.395 1 92.69 93 ARG A O 1
ATOM 693 N N . GLY A 1 94 ? 14.078 -17.062 -5.672 1 91.94 94 GLY A N 1
ATOM 694 C CA . GLY A 1 94 ? 13.594 -17.688 -6.891 1 91.94 94 GLY A CA 1
ATOM 695 C C . GLY A 1 94 ? 12.086 -17.609 -7.051 1 91.94 94 GLY A C 1
ATOM 696 O O . GLY A 1 94 ? 11.492 -18.406 -7.777 1 91.94 94 GLY A O 1
ATOM 697 N N . ASP A 1 95 ? 11.484 -16.719 -6.332 1 90.62 95 ASP A N 1
ATOM 698 C CA . ASP A 1 95 ? 10.039 -16.562 -6.387 1 90.62 95 ASP A CA 1
ATOM 699 C C . ASP A 1 95 ? 9.609 -15.922 -7.703 1 90.62 95 ASP A C 1
ATOM 701 O O . ASP A 1 95 ? 8.438 -16.016 -8.094 1 90.62 95 ASP A O 1
ATOM 705 N N . LEU A 1 96 ? 10.5 -15.188 -8.328 1 89.06 96 LEU A N 1
ATOM 706 C CA . LEU A 1 96 ? 10.312 -14.594 -9.648 1 89.06 96 LEU A CA 1
ATOM 707 C C . LEU A 1 96 ? 11.336 -15.141 -10.633 1 89.06 96 LEU A C 1
ATOM 709 O O . LEU A 1 96 ? 1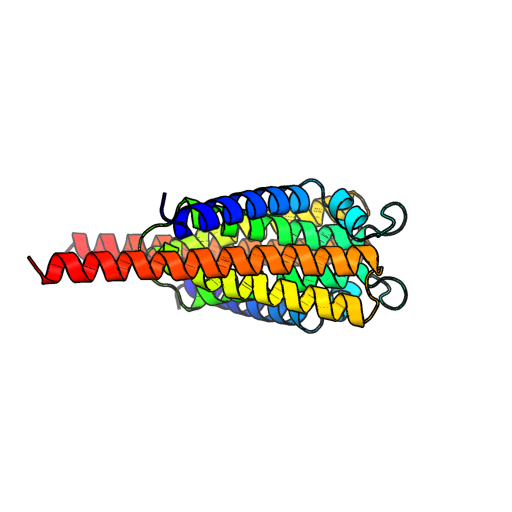2.414 -15.586 -10.234 1 89.06 96 LEU A O 1
ATOM 713 N N . GLY A 1 97 ? 10.867 -15.078 -11.93 1 91.06 97 GLY A N 1
ATOM 714 C CA . GLY A 1 97 ? 11.883 -15.352 -12.93 1 91.06 97 GLY A CA 1
ATOM 715 C C . GLY A 1 97 ? 13.047 -14.375 -12.891 1 91.06 97 GLY A C 1
ATOM 716 O O . GLY A 1 97 ? 12.953 -13.32 -12.266 1 91.06 97 GLY A O 1
ATOM 717 N N . ARG A 1 98 ? 14.141 -14.68 -13.492 1 93.06 98 ARG A N 1
ATOM 718 C CA . ARG A 1 98 ? 15.359 -13.875 -13.453 1 93.06 98 ARG A CA 1
ATOM 719 C C . ARG A 1 98 ? 15.109 -12.484 -14.031 1 93.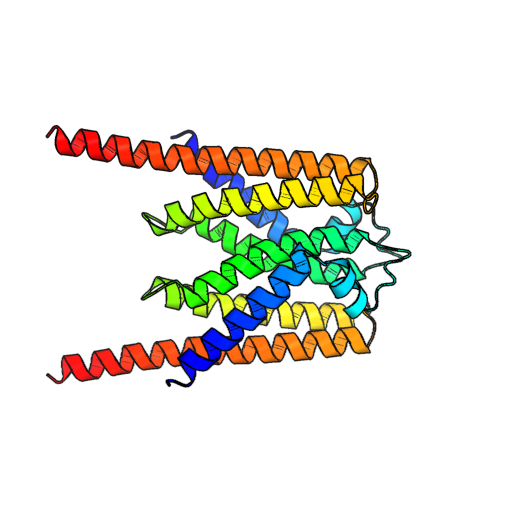06 98 ARG A C 1
ATOM 721 O O . ARG A 1 98 ? 15.438 -11.477 -13.398 1 93.06 98 ARG A O 1
ATOM 728 N N . ARG A 1 99 ? 14.5 -12.438 -15.164 1 95.62 99 ARG A N 1
ATOM 729 C CA . ARG A 1 99 ? 14.328 -11.156 -15.844 1 95.62 99 ARG A CA 1
ATOM 730 C C . ARG A 1 99 ? 13.375 -10.25 -15.078 1 95.62 99 ARG A C 1
ATOM 732 O O . ARG A 1 99 ? 13.703 -9.109 -14.758 1 95.62 99 ARG A O 1
ATOM 739 N N . PRO A 1 100 ? 12.188 -10.812 -14.719 1 94.69 100 PRO A N 1
ATOM 740 C CA . PRO A 1 100 ? 11.305 -9.961 -13.93 1 94.69 100 PRO A CA 1
ATOM 741 C C . PRO A 1 100 ? 11.914 -9.562 -12.586 1 94.69 100 PRO A C 1
ATOM 743 O O . PRO A 1 100 ? 11.703 -8.445 -12.109 1 94.69 100 PRO A O 1
ATOM 746 N N . GLY A 1 101 ? 12.648 -10.477 -12 1 95.56 101 GLY A N 1
ATOM 747 C CA . GLY A 1 101 ? 13.32 -10.172 -10.742 1 95.56 101 GLY A CA 1
ATOM 748 C C . GLY A 1 101 ? 14.305 -9.023 -10.852 1 95.56 101 GLY A C 1
ATOM 749 O O . GLY A 1 101 ? 14.227 -8.055 -10.086 1 95.56 101 GLY A O 1
ATOM 750 N N . ILE A 1 102 ? 15.172 -9.055 -11.844 1 96.38 102 ILE A N 1
ATOM 751 C CA . ILE A 1 102 ? 16.188 -8.023 -12.055 1 96.38 102 ILE A CA 1
ATOM 752 C C . ILE A 1 102 ? 15.508 -6.707 -12.43 1 96.38 102 ILE A C 1
ATOM 754 O O . ILE A 1 102 ? 15.883 -5.645 -11.93 1 96.38 102 ILE A O 1
ATOM 758 N N . THR A 1 103 ? 14.531 -6.766 -13.25 1 96 103 THR A N 1
ATOM 759 C CA . THR A 1 103 ? 13.789 -5.574 -13.648 1 96 103 THR A CA 1
ATOM 760 C C . THR A 1 103 ? 13.156 -4.902 -12.43 1 96 103 THR A C 1
ATOM 762 O O . THR A 1 103 ? 13.227 -3.68 -12.281 1 96 103 THR A O 1
ATOM 765 N N . SER A 1 104 ? 12.562 -5.711 -11.562 1 95.88 104 SER A N 1
ATOM 766 C CA . SER A 1 104 ? 11.938 -5.168 -10.359 1 95.88 104 SER A CA 1
ATOM 767 C C . SER A 1 104 ? 12.969 -4.496 -9.453 1 95.88 104 SER A C 1
ATOM 769 O O . SER A 1 104 ? 12.711 -3.426 -8.898 1 95.88 104 SER A O 1
ATOM 771 N N . ILE A 1 105 ? 14.141 -5.074 -9.32 1 97.5 105 ILE A N 1
ATOM 772 C CA . ILE A 1 105 ? 15.211 -4.523 -8.5 1 97.5 105 ILE A CA 1
ATOM 773 C C . ILE A 1 105 ? 15.664 -3.182 -9.07 1 97.5 105 ILE A C 1
ATOM 775 O O . ILE A 1 105 ? 15.789 -2.199 -8.336 1 97.5 105 ILE A O 1
ATOM 779 N N . VAL A 1 106 ? 15.805 -3.127 -10.344 1 97.25 106 VAL A N 1
ATOM 780 C CA . VAL A 1 106 ? 16.312 -1.925 -11 1 97.25 106 VAL A CA 1
ATOM 781 C C . VAL A 1 106 ? 15.281 -0.8 -10.883 1 97.25 106 VAL A C 1
ATOM 783 O O . VAL A 1 106 ? 15.625 0.322 -10.5 1 97.25 106 VAL A O 1
ATOM 786 N N . ILE A 1 107 ? 14.008 -1.105 -11.172 1 96.5 107 ILE A N 1
ATOM 787 C CA . ILE A 1 107 ? 12.945 -0.11 -11.086 1 96.5 107 ILE A CA 1
ATOM 788 C C . ILE A 1 107 ? 12.852 0.422 -9.656 1 96.5 107 ILE A C 1
ATOM 790 O O . ILE A 1 107 ? 12.773 1.635 -9.445 1 96.5 107 ILE A O 1
ATOM 794 N N . SER A 1 108 ? 12.867 -0.435 -8.695 1 97.06 108 SER A N 1
ATOM 795 C CA . SER A 1 108 ? 12.75 -0.021 -7.305 1 97.06 108 SER A CA 1
ATOM 796 C C . SER A 1 108 ? 13.969 0.792 -6.867 1 97.06 108 SER A C 1
ATOM 798 O O . SER A 1 108 ? 13.836 1.76 -6.113 1 97.06 108 SER A O 1
ATOM 800 N N . ALA A 1 109 ? 15.148 0.418 -7.348 1 97.81 109 ALA A N 1
ATOM 801 C CA . ALA A 1 109 ? 16.375 1.149 -7.023 1 97.81 109 ALA A CA 1
ATOM 802 C C . ALA A 1 109 ? 16.328 2.562 -7.598 1 97.81 109 ALA A C 1
ATOM 804 O O . ALA A 1 109 ? 16.75 3.518 -6.938 1 97.81 109 ALA A O 1
ATOM 805 N N . VAL A 1 110 ? 15.867 2.689 -8.797 1 98.12 110 VAL A N 1
ATOM 806 C CA . VAL A 1 110 ? 15.727 4 -9.422 1 98.12 110 VAL A CA 1
ATOM 807 C C . VAL A 1 110 ? 14.734 4.848 -8.617 1 98.12 110 VAL A C 1
ATOM 809 O O . VAL A 1 110 ? 15.008 6.012 -8.32 1 98.12 110 VAL A O 1
ATOM 812 N N . ASN A 1 111 ? 13.617 4.273 -8.25 1 98.38 111 ASN A N 1
ATOM 813 C CA . ASN A 1 111 ? 12.641 4.992 -7.441 1 98.38 111 ASN A CA 1
ATOM 814 C C . ASN A 1 111 ? 13.219 5.383 -6.082 1 98.38 111 ASN A C 1
ATOM 816 O O . ASN A 1 111 ? 12.922 6.457 -5.559 1 98.38 111 ASN A O 1
ATOM 820 N N . THR A 1 112 ? 14.016 4.523 -5.512 1 98.56 112 THR A N 1
ATOM 821 C CA . THR A 1 112 ? 14.68 4.832 -4.25 1 98.56 112 THR A CA 1
ATOM 822 C C . THR A 1 112 ? 15.609 6.035 -4.41 1 98.56 112 THR A C 1
ATOM 824 O O . THR A 1 112 ? 15.609 6.938 -3.566 1 98.56 112 THR A O 1
ATOM 827 N N . ALA A 1 113 ? 16.344 6.051 -5.496 1 98.38 113 ALA A N 1
ATOM 828 C CA . ALA A 1 113 ? 17.234 7.172 -5.762 1 98.38 113 ALA A CA 1
ATOM 829 C C . ALA A 1 113 ? 16.453 8.469 -5.938 1 98.38 113 ALA A C 1
ATOM 831 O O . ALA A 1 113 ? 16.859 9.523 -5.441 1 98.38 113 ALA A O 1
ATOM 832 N N . LEU A 1 114 ? 15.344 8.414 -6.648 1 98.44 114 LEU A N 1
ATOM 833 C CA . LEU A 1 114 ? 14.477 9.578 -6.797 1 98.44 114 LEU A CA 1
ATOM 834 C C . LEU A 1 114 ? 13.961 10.055 -5.441 1 98.44 114 LEU A C 1
ATOM 836 O O . LEU A 1 114 ? 13.922 11.258 -5.176 1 98.44 114 LEU A O 1
ATOM 840 N N . ALA A 1 115 ? 13.602 9.133 -4.609 1 98.44 115 ALA A N 1
ATOM 841 C CA . ALA A 1 115 ? 13.078 9.469 -3.287 1 98.44 115 ALA A CA 1
ATOM 842 C C . ALA A 1 115 ? 14.148 10.156 -2.436 1 98.44 115 ALA A C 1
ATOM 844 O O . ALA A 1 115 ? 13.867 11.148 -1.759 1 98.44 115 ALA A O 1
ATOM 845 N N . VAL A 1 116 ? 15.336 9.672 -2.475 1 98.19 116 VAL A N 1
ATOM 846 C CA . VAL A 1 116 ? 16.438 10.242 -1.712 1 98.19 116 VAL A CA 1
ATOM 847 C C . VAL A 1 116 ? 16.75 11.656 -2.221 1 98.19 116 VAL A C 1
ATOM 849 O O . VAL A 1 116 ? 16.953 12.578 -1.428 1 98.19 116 VAL A O 1
ATOM 852 N N . THR A 1 117 ? 16.766 11.812 -3.52 1 97.69 117 THR A N 1
ATOM 853 C CA . THR A 1 117 ? 17.031 13.109 -4.129 1 97.69 117 THR A CA 1
ATOM 854 C C . THR A 1 117 ? 15.945 14.117 -3.732 1 97.69 117 THR A C 1
ATOM 856 O O . THR A 1 117 ? 16.25 15.266 -3.42 1 97.69 117 THR A O 1
ATOM 859 N N . ALA A 1 118 ? 14.727 13.664 -3.773 1 97.06 118 ALA A N 1
ATOM 860 C CA . ALA A 1 118 ? 13.609 14.516 -3.373 1 97.06 118 ALA A CA 1
ATOM 861 C C . ALA A 1 118 ? 13.734 14.93 -1.908 1 97.06 118 ALA A C 1
ATOM 863 O O . ALA A 1 118 ? 13.555 16.109 -1.57 1 97.06 118 ALA A O 1
ATOM 864 N N . TRP A 1 119 ? 14.023 13.992 -1.085 1 96.06 119 TRP A N 1
ATOM 865 C CA . TRP A 1 119 ? 14.125 14.227 0.351 1 96.06 119 TRP A CA 1
ATOM 866 C C . TRP A 1 119 ? 15.281 15.18 0.661 1 96.06 119 TRP A C 1
ATOM 868 O O . TRP A 1 119 ? 15.117 16.125 1.432 1 96.06 119 TRP A O 1
ATOM 878 N N . LYS A 1 120 ? 16.406 14.977 0.038 1 94.44 120 LYS A N 1
ATOM 879 C CA . LYS A 1 120 ? 17.594 15.797 0.282 1 94.44 120 LYS A CA 1
ATOM 880 C C . LYS A 1 120 ? 17.406 17.203 -0.273 1 94.44 120 LYS A C 1
ATOM 882 O O . LYS A 1 120 ? 17.906 18.172 0.298 1 94.44 120 LYS A O 1
ATOM 887 N N . GLY A 1 121 ? 16.766 17.281 -1.349 1 86.5 121 GLY A N 1
ATOM 888 C CA . GLY A 1 121 ? 16.484 18.578 -1.938 1 86.5 121 GLY A CA 1
ATOM 889 C C . GLY A 1 121 ? 15.586 19.453 -1.079 1 86.5 121 GLY A C 1
ATOM 890 O O . GLY A 1 121 ? 15.695 20.672 -1.102 1 86.5 121 GLY A O 1
ATOM 891 N N . GLY A 1 122 ? 14.617 18.844 -0.481 1 76.25 122 GLY A N 1
ATOM 892 C CA . GLY A 1 122 ? 13.758 19.578 0.427 1 76.25 122 GLY A CA 1
ATOM 893 C C . GLY A 1 122 ? 14.492 20.109 1.642 1 76.25 122 GLY A C 1
ATOM 894 O O . GLY A 1 122 ? 14.156 21.188 2.152 1 76.25 122 GLY A O 1
ATOM 895 N N . ARG A 1 123 ? 15.414 19.469 2.02 1 73.81 123 ARG A N 1
ATOM 896 C CA . ARG A 1 123 ? 16.203 19.891 3.168 1 73.81 123 ARG A CA 1
ATOM 897 C C . ARG A 1 123 ? 17.078 21.094 2.816 1 73.81 123 ARG A C 1
ATOM 899 O O . ARG A 1 123 ? 17.234 22.016 3.621 1 73.81 123 ARG A O 1
ATOM 906 N N . ASN A 1 124 ? 17.547 20.984 1.656 1 69.81 124 ASN A N 1
ATOM 907 C CA . ASN A 1 124 ? 18.422 22.062 1.224 1 69.81 124 ASN A CA 1
ATOM 908 C C . ASN A 1 124 ? 17.656 23.375 1.047 1 69.81 124 ASN A C 1
ATOM 910 O O . ASN A 1 124 ? 18.172 24.453 1.353 1 69.81 124 ASN A O 1
ATOM 914 N N . ALA A 1 125 ? 16.438 23.234 0.688 1 63.69 125 ALA A N 1
ATOM 915 C CA . ALA A 1 125 ? 15.625 24.438 0.477 1 63.69 125 ALA A CA 1
ATOM 916 C C . ALA A 1 125 ? 15.25 25.078 1.806 1 63.69 125 ALA A C 1
ATOM 918 O O . ALA A 1 125 ? 15.195 26.312 1.909 1 63.69 125 ALA A O 1
ATOM 919 N N . ARG A 1 126 ? 15.016 24.328 2.734 1 65.19 126 ARG A N 1
ATOM 920 C CA . ARG A 1 126 ? 14.656 24.859 4.047 1 65.19 126 ARG A CA 1
ATOM 921 C C . ARG A 1 126 ? 15.867 25.5 4.719 1 65.19 126 ARG A C 1
ATOM 923 O O . ARG A 1 126 ? 15.734 26.547 5.359 1 65.19 126 ARG A O 1
ATOM 930 N N . THR A 1 127 ? 17.016 24.844 4.52 1 63.5 127 THR A N 1
ATOM 931 C CA . THR A 1 127 ? 18.234 25.391 5.113 1 63.5 127 THR A CA 1
ATOM 932 C C . THR A 1 127 ? 18.641 26.703 4.426 1 63.5 127 THR A C 1
ATOM 934 O O . THR A 1 127 ? 19.094 27.641 5.078 1 63.5 127 THR A O 1
ATOM 937 N N . ALA A 1 128 ? 18.406 26.688 3.143 1 63.03 128 ALA A N 1
ATOM 938 C CA . ALA A 1 128 ? 18.734 27.891 2.393 1 63.03 128 ALA A CA 1
ATOM 939 C C . ALA A 1 128 ? 17.844 29.062 2.812 1 63.03 128 ALA A C 1
ATOM 941 O O . ALA A 1 128 ? 18.312 30.188 2.928 1 63.03 128 ALA A O 1
ATOM 942 N N . ASP A 1 129 ? 16.641 28.797 2.982 1 59.31 129 ASP A N 1
ATOM 943 C CA . ASP A 1 129 ? 15.695 29.828 3.387 1 59.31 129 ASP A CA 1
ATOM 944 C C . ASP A 1 129 ? 15.992 30.328 4.797 1 59.31 129 ASP A C 1
ATOM 946 O O . ASP A 1 129 ? 15.883 31.516 5.074 1 59.31 129 ASP A O 1
ATOM 950 N N . ALA A 1 130 ? 16.359 29.438 5.73 1 70 130 ALA A N 1
ATOM 951 C CA . ALA A 1 130 ? 16.688 29.797 7.109 1 70 130 ALA A CA 1
ATOM 952 C C . ALA A 1 130 ? 17.922 30.688 7.18 1 70 130 ALA A C 1
ATOM 954 O O . ALA A 1 130 ? 17.984 31.609 7.992 1 70 130 ALA A O 1
ATOM 955 N N . VAL A 1 131 ? 18.844 30.469 6.336 1 67.75 131 VAL A N 1
ATOM 956 C CA . VAL A 1 131 ? 20.094 31.234 6.312 1 67.75 131 VAL A CA 1
ATOM 957 C C . VAL A 1 131 ? 19.812 32.656 5.816 1 67.75 131 VAL A C 1
ATOM 959 O O . VAL A 1 131 ? 20.359 33.625 6.359 1 67.75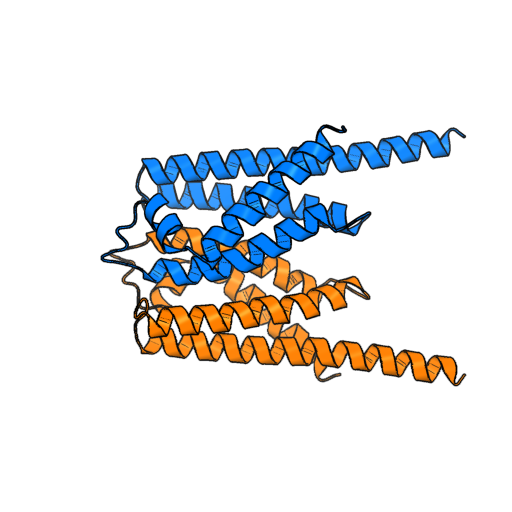 131 VAL A O 1
ATOM 962 N N . VAL A 1 132 ? 18.969 32.812 4.828 1 70.06 132 VAL A N 1
ATOM 963 C CA . VAL A 1 132 ? 18.672 34.094 4.234 1 70.06 132 VAL A CA 1
ATOM 964 C C . VAL A 1 132 ? 17.891 34.938 5.238 1 70.06 132 VAL A C 1
ATOM 966 O O . VAL A 1 132 ? 18.125 36.156 5.344 1 70.06 132 VAL A O 1
ATOM 969 N N . HIS A 1 133 ? 17.031 34.312 5.953 1 69 133 HIS A N 1
ATOM 970 C CA . HIS A 1 133 ? 16.219 35.062 6.898 1 69 133 HIS A CA 1
ATOM 971 C C . HIS A 1 133 ? 17.031 35.469 8.125 1 69 133 HIS A C 1
ATOM 973 O O . HIS A 1 133 ? 16.703 36.438 8.789 1 69 133 HIS A O 1
ATOM 979 N N . GLN A 1 134 ? 17.953 34.688 8.508 1 68.25 134 GLN A N 1
ATOM 980 C CA . GLN A 1 134 ? 18.812 35.062 9.641 1 68.25 134 GLN A CA 1
ATOM 981 C C . GLN A 1 134 ? 19.766 36.188 9.273 1 68.25 134 GLN A C 1
ATOM 983 O O . GLN A 1 134 ? 20.188 36.938 10.133 1 68.25 134 GLN A O 1
ATOM 988 N N . THR A 1 135 ? 20.125 36.281 8.07 1 67.25 135 THR A N 1
ATOM 989 C CA . THR A 1 135 ? 21.078 37.281 7.637 1 67.25 135 THR A CA 1
ATOM 990 C C . THR A 1 135 ? 20.375 38.625 7.363 1 67.25 135 THR A C 1
ATOM 992 O O . THR A 1 135 ? 21.031 39.625 7.094 1 67.25 135 THR A O 1
ATOM 995 N N . GLN A 1 136 ? 19.125 38.656 7.336 1 52.44 136 GLN A N 1
ATOM 996 C CA . GLN A 1 136 ? 18.469 39.969 7.215 1 52.44 136 GLN A CA 1
ATOM 997 C C . GLN A 1 136 ? 18.125 40.531 8.586 1 52.44 136 GLN A C 1
ATOM 999 O O . GLN A 1 136 ? 17.734 39.781 9.492 1 52.44 136 GLN A O 1
ATOM 1004 N N . MET B 1 1 ? -14.203 5.91 26.594 1 49 1 MET B N 1
ATOM 1005 C CA . MET B 1 1 ? -13.32 6.23 25.469 1 49 1 MET B CA 1
ATOM 1006 C C . MET B 1 1 ? -14.117 6.41 24.188 1 49 1 MET B C 1
ATOM 1008 O O . MET B 1 1 ? -15.039 5.641 23.906 1 49 1 MET B O 1
ATOM 1012 N N . HIS B 1 2 ? -14.148 7.605 23.391 1 79.88 2 HIS B N 1
ATOM 1013 C CA . HIS B 1 2 ? -15.047 7.938 22.297 1 79.88 2 HIS B CA 1
ATOM 1014 C C . HIS B 1 2 ? -14.992 6.883 21.188 1 79.88 2 HIS B C 1
ATOM 1016 O O . HIS B 1 2 ? -13.953 6.25 21 1 79.88 2 HIS B O 1
ATOM 1022 N N . LYS B 1 3 ? -16.094 6.121 21.047 1 91.25 3 LYS B N 1
ATOM 1023 C CA . LYS B 1 3 ? -16.312 5.102 20.016 1 91.25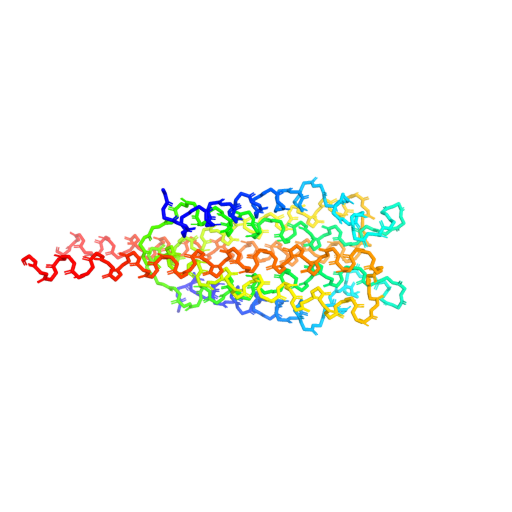 3 LYS B CA 1
ATOM 1024 C C . LYS B 1 3 ? -15.414 5.336 18.812 1 91.25 3 LYS B C 1
ATOM 1026 O O . LYS B 1 3 ? -14.883 4.387 18.234 1 91.25 3 LYS B O 1
ATOM 1031 N N . GLY B 1 4 ? -15.133 6.484 18.531 1 94.88 4 GLY B N 1
ATOM 1032 C CA . GLY B 1 4 ? -14.289 6.828 17.391 1 94.88 4 GLY B CA 1
ATOM 1033 C C . GLY B 1 4 ? -12.82 6.516 17.641 1 94.88 4 GLY B C 1
ATOM 1034 O O . GLY B 1 4 ? -12.148 5.969 16.766 1 94.88 4 GLY B O 1
ATOM 1035 N N . THR B 1 5 ? -12.438 6.762 18.781 1 95.12 5 THR B N 1
ATOM 1036 C CA . THR B 1 5 ? -11.039 6.531 19.125 1 95.12 5 THR B CA 1
ATOM 1037 C C . THR B 1 5 ? -10.742 5.035 19.219 1 95.12 5 THR B C 1
ATOM 1039 O O . THR B 1 5 ? -9.703 4.574 18.75 1 95.12 5 THR B O 1
ATOM 1042 N N . ALA B 1 6 ? -11.609 4.352 19.812 1 96.56 6 ALA B N 1
ATOM 1043 C CA . ALA B 1 6 ? -11.453 2.902 19.906 1 96.56 6 ALA B CA 1
ATOM 1044 C C . ALA B 1 6 ? -11.422 2.258 18.531 1 96.56 6 ALA B C 1
ATOM 1046 O O . ALA B 1 6 ? -10.625 1.356 18.266 1 96.56 6 ALA B O 1
ATOM 1047 N N . ALA B 1 7 ? -12.273 2.684 17.656 1 98.06 7 ALA B N 1
ATOM 1048 C CA . ALA B 1 7 ? -12.32 2.172 16.281 1 98.06 7 ALA B CA 1
ATOM 1049 C C . ALA B 1 7 ? -11.023 2.463 15.547 1 98.06 7 ALA B C 1
ATOM 1051 O O . ALA B 1 7 ? -10.477 1.592 14.859 1 98.06 7 ALA B O 1
ATOM 1052 N N . ARG B 1 8 ? -10.547 3.596 15.711 1 97.94 8 ARG B N 1
ATOM 1053 C CA . ARG B 1 8 ? -9.305 4.008 15.062 1 97.94 8 ARG B CA 1
ATOM 1054 C C . ARG B 1 8 ? -8.133 3.158 15.531 1 97.94 8 ARG B C 1
ATOM 1056 O O . ARG B 1 8 ? -7.348 2.666 14.711 1 97.94 8 ARG B O 1
ATOM 1063 N N . LYS B 1 9 ? -7.996 3 16.828 1 98.19 9 LYS B N 1
ATOM 1064 C CA . LYS B 1 9 ? -6.875 2.242 17.375 1 98.19 9 LYS B CA 1
ATOM 1065 C C . LYS B 1 9 ? -6.969 0.768 17 1 98.19 9 LYS B C 1
ATOM 1067 O O . LYS B 1 9 ? -5.953 0.132 16.703 1 98.19 9 LYS B O 1
ATOM 1072 N N . THR B 1 10 ? -8.156 0.237 17.016 1 98.44 10 THR B N 1
ATOM 1073 C CA . THR B 1 10 ? -8.352 -1.142 16.578 1 98.44 10 THR B CA 1
ATOM 1074 C C . THR B 1 10 ? -7.953 -1.312 15.125 1 98.44 10 THR B C 1
ATOM 1076 O O . THR B 1 10 ? -7.219 -2.242 14.781 1 98.44 10 THR B O 1
ATOM 1079 N N . LEU B 1 11 ? -8.391 -0.392 14.289 1 98.44 11 LEU B N 1
ATOM 1080 C CA . LEU B 1 11 ? -8.055 -0.418 12.875 1 98.44 11 LEU B CA 1
ATOM 1081 C C . LEU B 1 11 ? -6.543 -0.325 12.672 1 98.44 11 LEU B C 1
ATOM 1083 O O . LEU B 1 11 ? -5.977 -1.035 11.836 1 98.44 11 LEU B O 1
ATOM 1087 N N . ALA B 1 12 ? -5.938 0.517 13.445 1 98.69 12 ALA B N 1
ATOM 1088 C CA . ALA B 1 12 ? -4.496 0.711 13.336 1 98.69 12 ALA B CA 1
ATOM 1089 C C . ALA B 1 12 ? -3.742 -0.572 13.672 1 98.69 12 ALA B C 1
ATOM 1091 O O . ALA B 1 12 ? -2.809 -0.958 12.969 1 98.69 12 ALA B O 1
ATOM 1092 N N . VAL B 1 13 ? -4.137 -1.223 14.711 1 98.44 13 VAL B N 1
ATOM 1093 C CA . VAL B 1 13 ? -3.471 -2.443 15.148 1 98.44 13 VAL B CA 1
ATOM 1094 C C . VAL B 1 13 ? -3.664 -3.543 14.109 1 98.44 13 VAL B C 1
ATOM 1096 O O . VAL B 1 13 ? -2.721 -4.266 13.781 1 98.44 13 VAL B O 1
ATOM 1099 N N . ILE B 1 14 ? -4.824 -3.666 13.578 1 98.06 14 ILE B N 1
ATOM 1100 C CA . ILE B 1 14 ? -5.113 -4.645 12.531 1 98.06 14 ILE B CA 1
ATOM 1101 C C . ILE B 1 14 ? -4.246 -4.367 11.312 1 98.06 14 ILE B C 1
ATOM 1103 O O . ILE B 1 14 ? -3.66 -5.289 10.734 1 98.06 14 ILE B O 1
ATOM 1107 N N . ARG B 1 15 ? -4.164 -3.16 10.945 1 98.12 15 ARG B N 1
ATOM 1108 C CA . ARG B 1 15 ? -3.365 -2.76 9.789 1 98.12 15 ARG B CA 1
ATOM 1109 C C . ARG B 1 15 ? -1.892 -3.09 10 1 98.12 15 ARG B C 1
ATOM 1111 O O . ARG B 1 15 ? -1.245 -3.658 9.117 1 98.12 15 ARG B O 1
ATOM 1118 N N . ILE B 1 16 ? -1.403 -2.748 11.117 1 98.38 16 ILE B N 1
ATOM 1119 C CA . ILE B 1 16 ? 0.012 -2.957 11.406 1 98.38 16 ILE B CA 1
ATOM 1120 C C . ILE B 1 16 ? 0.318 -4.453 11.422 1 98.38 16 ILE B C 1
ATOM 1122 O O . ILE B 1 16 ? 1.321 -4.895 10.859 1 98.38 16 ILE B O 1
ATOM 1126 N N . ALA B 1 17 ? -0.518 -5.215 12.039 1 97.94 17 ALA B N 1
ATOM 1127 C CA . ALA B 1 17 ? -0.323 -6.66 12.086 1 97.94 17 ALA B CA 1
ATOM 1128 C C . ALA B 1 17 ? -0.365 -7.27 10.688 1 97.94 17 ALA B C 1
ATOM 1130 O O . ALA B 1 17 ? 0.51 -8.055 10.32 1 97.94 17 ALA B O 1
ATOM 1131 N N . ASN B 1 18 ? -1.348 -6.898 9.922 1 96.5 18 ASN B N 1
ATOM 1132 C CA . ASN B 1 18 ? -1.47 -7.426 8.562 1 96.5 18 ASN B CA 1
ATOM 1133 C C . ASN B 1 18 ? -0.335 -6.934 7.672 1 96.5 18 ASN B C 1
ATOM 1135 O O . ASN B 1 18 ? 0.169 -7.688 6.832 1 96.5 18 ASN B O 1
ATOM 1139 N N . GLY B 1 19 ? 0.004 -5.672 7.797 1 97.81 19 GLY B N 1
ATOM 1140 C CA . GLY B 1 19 ? 1.135 -5.152 7.047 1 97.81 19 GLY B CA 1
ATOM 1141 C C . GLY B 1 19 ? 2.439 -5.859 7.367 1 97.81 19 GLY B C 1
ATOM 1142 O O . GLY B 1 19 ? 3.215 -6.18 6.461 1 97.81 19 GLY B O 1
ATOM 1143 N N . ALA B 1 20 ? 2.688 -6.125 8.633 1 98 20 ALA B N 1
ATOM 1144 C CA . ALA B 1 20 ? 3.889 -6.848 9.039 1 98 20 ALA B CA 1
ATOM 1145 C C . ALA B 1 20 ? 3.895 -8.266 8.484 1 98 20 ALA B C 1
ATOM 1147 O O . ALA B 1 20 ? 4.934 -8.766 8.047 1 98 20 ALA B O 1
ATOM 1148 N N . ALA B 1 21 ? 2.787 -8.875 8.508 1 97.44 21 ALA B N 1
ATOM 1149 C CA . ALA B 1 21 ? 2.678 -10.211 7.918 1 97.44 21 ALA B CA 1
ATOM 1150 C C . ALA B 1 21 ? 2.961 -10.172 6.422 1 97.44 21 ALA B C 1
ATOM 1152 O O . ALA B 1 21 ? 3.654 -11.047 5.891 1 97.44 21 ALA B O 1
ATOM 1153 N N . GLY B 1 22 ? 2.367 -9.211 5.734 1 96.62 22 GLY B N 1
ATOM 1154 C CA . GLY B 1 22 ? 2.635 -9.07 4.309 1 96.62 22 GLY B CA 1
ATOM 1155 C C . GLY B 1 22 ? 4.102 -8.852 3.996 1 96.62 22 GLY B C 1
ATOM 1156 O O . GLY B 1 22 ? 4.625 -9.406 3.027 1 96.62 22 GLY B O 1
ATOM 1157 N N . LEU B 1 23 ? 4.781 -8.156 4.844 1 96.31 23 LEU B N 1
ATOM 1158 C CA . LEU B 1 23 ? 6.18 -7.801 4.641 1 96.31 23 LEU B CA 1
ATOM 1159 C C . LEU B 1 23 ? 7.102 -8.969 4.984 1 96.31 23 LEU B C 1
ATOM 1161 O O . LEU B 1 23 ? 8.047 -9.258 4.25 1 96.31 23 LEU B O 1
ATOM 1165 N N . LEU B 1 24 ? 6.781 -9.734 6.031 1 96.19 24 LEU B N 1
ATOM 1166 C CA . LEU B 1 24 ? 7.754 -10.664 6.602 1 96.19 24 LEU B CA 1
ATOM 1167 C C . LEU B 1 24 ? 7.344 -12.109 6.344 1 96.19 24 LEU B C 1
ATOM 1169 O O . LEU B 1 24 ? 8.172 -13.016 6.414 1 96.19 24 LEU B O 1
ATOM 1173 N N . ALA B 1 25 ? 6.086 -12.266 6.152 1 96.56 25 ALA B N 1
ATOM 1174 C CA . ALA B 1 25 ? 5.562 -13.617 5.953 1 96.56 25 ALA B CA 1
ATOM 1175 C C . ALA B 1 25 ? 4.52 -13.641 4.844 1 96.56 25 ALA B C 1
ATOM 1177 O O . ALA B 1 25 ? 3.414 -14.156 5.035 1 96.56 25 ALA B O 1
ATOM 1178 N N . PRO B 1 26 ? 4.961 -13.219 3.676 1 95.44 26 PRO B N 1
ATOM 1179 C CA . PRO B 1 26 ? 3.977 -13.094 2.598 1 95.44 26 PRO B CA 1
ATOM 1180 C C . PRO B 1 26 ? 3.404 -14.438 2.162 1 95.44 26 PRO B C 1
ATOM 1182 O O . PRO B 1 26 ? 2.264 -14.508 1.698 1 95.44 26 PRO B O 1
ATOM 1185 N N . GLU B 1 27 ? 4.094 -15.508 2.355 1 94.94 27 GLU B N 1
ATOM 1186 C CA . GLU B 1 27 ? 3.637 -16.844 1.967 1 94.94 27 GLU B CA 1
ATOM 1187 C C . GLU B 1 27 ? 2.43 -17.266 2.793 1 94.94 27 GLU B C 1
ATOM 1189 O O . GLU B 1 27 ? 1.55 -17.984 2.295 1 94.94 27 GLU B O 1
ATOM 1194 N N . LYS B 1 28 ? 2.469 -16.844 3.994 1 94.38 28 LYS B N 1
ATOM 1195 C CA . LYS B 1 28 ? 1.325 -17.172 4.84 1 94.38 28 LYS B CA 1
ATOM 1196 C C . LYS B 1 28 ? 0.062 -16.469 4.359 1 94.38 28 LYS B C 1
ATOM 1198 O O . LYS B 1 28 ? -1.021 -17.062 4.348 1 94.38 28 LYS B O 1
ATOM 1203 N N . LEU B 1 29 ? 0.173 -15.297 3.928 1 93.94 29 LEU B N 1
ATOM 1204 C CA . LEU B 1 29 ? -0.974 -14.547 3.428 1 93.94 29 LEU B CA 1
ATOM 1205 C C . LEU B 1 29 ? -1.458 -15.117 2.1 1 93.94 29 LEU B C 1
ATOM 1207 O O . LEU B 1 29 ? -2.664 -15.227 1.867 1 93.94 29 LEU B O 1
ATOM 1211 N N . LEU B 1 30 ? -0.535 -15.438 1.33 1 91.94 30 LEU B N 1
ATOM 1212 C CA . LEU B 1 30 ? -0.897 -16.078 0.071 1 91.94 30 LEU B CA 1
ATOM 1213 C C . LEU B 1 30 ? -1.627 -17.391 0.321 1 91.94 30 LEU B C 1
ATOM 1215 O O . LEU B 1 30 ? -2.596 -17.703 -0.372 1 91.94 30 LEU B O 1
ATOM 1219 N N . GLY B 1 31 ? -1.131 -18.109 1.276 1 92.88 31 GLY B N 1
ATOM 1220 C CA . GLY B 1 31 ? -1.802 -19.344 1.659 1 92.88 31 GLY B CA 1
ATOM 1221 C C . GLY B 1 31 ? -3.225 -19.125 2.141 1 92.88 31 GLY B C 1
ATOM 1222 O O . GLY B 1 31 ? -4.117 -19.906 1.834 1 92.88 31 GLY B O 1
ATOM 1223 N N . ARG B 1 32 ? -3.424 -18.125 2.826 1 91 32 ARG B N 1
ATOM 1224 C CA . ARG B 1 32 ? -4.762 -17.781 3.303 1 91 32 ARG B CA 1
ATOM 1225 C C . ARG B 1 32 ? -5.691 -17.453 2.139 1 91 32 ARG B C 1
ATOM 1227 O O . ARG B 1 32 ? -6.91 -17.578 2.258 1 91 32 ARG B O 1
ATOM 1234 N N . LEU B 1 33 ? -5.102 -17.047 1.006 1 90.62 33 LEU B N 1
ATOM 1235 C CA . LEU B 1 33 ? -5.891 -16.766 -0.19 1 90.62 33 LEU B CA 1
ATOM 1236 C C . LEU B 1 33 ? -6.133 -18.031 -0.991 1 90.62 33 LEU B C 1
ATOM 1238 O O . LEU B 1 33 ? -6.734 -17.984 -2.068 1 90.62 33 LEU B O 1
ATOM 1242 N N . GLY B 1 34 ? -5.59 -19.125 -0.454 1 89 34 GLY B N 1
ATOM 1243 C CA . GLY B 1 34 ? -5.824 -20.406 -1.102 1 89 34 GLY B CA 1
ATOM 1244 C C . GLY B 1 34 ? -4.777 -20.75 -2.146 1 89 34 GLY B C 1
ATOM 1245 O O . GLY B 1 34 ? -4.969 -21.672 -2.947 1 89 34 GLY B O 1
ATOM 1246 N N . VAL B 1 35 ? -3.785 -20 -2.211 1 88.44 35 VAL B N 1
ATOM 1247 C CA . VAL B 1 35 ? -2.713 -20.234 -3.17 1 88.44 35 VAL B CA 1
ATOM 1248 C C . VAL B 1 35 ? -1.806 -21.359 -2.658 1 88.44 35 VAL B C 1
ATOM 1250 O O . VAL B 1 35 ? -1.464 -21.391 -1.474 1 88.44 35 VAL B O 1
ATOM 1253 N N . ASP B 1 36 ? -1.462 -22.25 -3.553 1 88.44 36 ASP B N 1
ATOM 1254 C CA . ASP B 1 36 ? -0.437 -23.25 -3.25 1 88.44 36 ASP B CA 1
ATOM 1255 C C . ASP B 1 36 ? 0.963 -22.656 -3.406 1 88.44 36 ASP B C 1
ATOM 1257 O O . ASP B 1 36 ? 1.505 -22.625 -4.512 1 88.44 36 ASP B O 1
ATOM 1261 N N . THR B 1 37 ? 1.563 -22.359 -2.305 1 87.94 37 THR B N 1
ATOM 1262 C CA . THR B 1 37 ? 2.818 -21.609 -2.324 1 87.94 37 THR B CA 1
ATOM 1263 C C . THR B 1 37 ? 3.992 -22.547 -2.619 1 87.94 37 THR B C 1
ATOM 1265 O O . THR B 1 37 ? 5.117 -22.078 -2.836 1 87.94 37 THR B O 1
ATOM 1268 N N . ALA B 1 38 ? 3.785 -23.75 -2.625 1 87.44 38 ALA B N 1
ATOM 1269 C CA . ALA B 1 38 ? 4.812 -24.672 -3.096 1 87.44 38 ALA B CA 1
ATOM 1270 C C . ALA B 1 38 ? 4.984 -24.578 -4.609 1 87.44 38 ALA B C 1
ATOM 1272 O O . ALA B 1 38 ? 6.039 -24.922 -5.141 1 87.44 38 ALA B O 1
ATOM 1273 N N . VAL B 1 39 ? 3.996 -24.078 -5.266 1 81.75 39 VAL B N 1
ATOM 1274 C CA . VAL B 1 39 ? 3.979 -24.062 -6.723 1 81.75 39 VAL B CA 1
ATOM 1275 C C . VAL B 1 39 ? 4.137 -22.625 -7.227 1 81.75 39 VAL B C 1
ATOM 1277 O O . VAL B 1 39 ? 4.875 -22.375 -8.188 1 81.75 39 VAL B O 1
ATOM 1280 N N . ASP B 1 40 ? 3.439 -21.703 -6.621 1 82.62 40 ASP B N 1
ATOM 1281 C CA . ASP B 1 40 ? 3.414 -20.328 -7.102 1 82.62 40 ASP B CA 1
ATOM 1282 C C . ASP B 1 40 ? 3.654 -19.344 -5.961 1 82.62 40 ASP B C 1
ATOM 1284 O O . ASP B 1 40 ? 2.848 -19.25 -5.035 1 82.62 40 ASP B O 1
ATOM 1288 N N . ARG B 1 41 ? 4.793 -18.516 -6.105 1 86.44 41 ARG B N 1
ATOM 1289 C CA . ARG B 1 41 ? 5.141 -17.562 -5.062 1 86.44 41 ARG B CA 1
ATOM 1290 C C . ARG B 1 41 ? 5.27 -16.141 -5.629 1 86.44 41 ARG B C 1
ATOM 1292 O O . ARG B 1 41 ? 5.758 -15.242 -4.953 1 86.44 41 ARG B O 1
ATOM 1299 N N . ALA B 1 42 ? 4.777 -15.938 -6.816 1 82.69 42 ALA B N 1
ATOM 1300 C CA . ALA B 1 42 ? 4.918 -14.633 -7.457 1 82.69 42 ALA B CA 1
ATOM 1301 C C . ALA B 1 42 ? 4.137 -13.562 -6.699 1 82.69 42 ALA B C 1
ATOM 1303 O O . ALA B 1 42 ? 4.516 -12.391 -6.707 1 82.69 42 ALA B O 1
ATOM 1304 N N . GLY B 1 43 ? 3.119 -14.016 -6.004 1 88.5 43 GLY B N 1
ATOM 1305 C CA . GLY B 1 43 ? 2.273 -13.109 -5.238 1 88.5 43 GLY B CA 1
ATOM 1306 C C . GLY B 1 43 ? 2.941 -12.586 -3.982 1 88.5 43 GLY B C 1
ATOM 1307 O O . GLY B 1 43 ? 2.428 -11.672 -3.332 1 88.5 43 GLY B O 1
ATOM 1308 N N . THR B 1 44 ? 4.117 -13.102 -3.619 1 92.75 44 THR B N 1
ATOM 1309 C CA . THR B 1 44 ? 4.809 -12.641 -2.42 1 92.75 44 THR B CA 1
ATOM 1310 C C . THR B 1 44 ? 5.316 -11.211 -2.605 1 92.75 44 THR B C 1
ATOM 1312 O O . THR B 1 44 ? 5.293 -10.414 -1.666 1 92.75 44 THR B O 1
ATOM 1315 N N . TYR B 1 45 ? 5.711 -10.938 -3.822 1 93.62 45 TYR B N 1
ATOM 1316 C CA . TYR B 1 45 ? 6.289 -9.617 -4.078 1 93.62 45 TYR B CA 1
ATOM 1317 C C . TYR B 1 45 ? 5.262 -8.516 -3.842 1 93.62 45 TYR B C 1
ATOM 1319 O O . TYR B 1 45 ? 5.492 -7.605 -3.047 1 93.62 45 TYR B O 1
ATOM 1327 N N . PRO B 1 46 ? 4.086 -8.562 -4.457 1 94.44 46 PRO B N 1
ATOM 1328 C CA . PRO B 1 46 ? 3.105 -7.512 -4.191 1 94.44 46 PRO B CA 1
ATOM 1329 C C . PRO B 1 46 ? 2.664 -7.469 -2.73 1 94.44 46 PRO B C 1
ATOM 1331 O O . PRO B 1 46 ? 2.348 -6.395 -2.209 1 94.44 46 PRO B O 1
ATOM 1334 N N . PHE B 1 47 ? 2.723 -8.531 -2.023 1 95.94 47 PHE B N 1
ATOM 1335 C CA . PHE B 1 47 ? 2.365 -8.5 -0.611 1 95.94 47 PHE B CA 1
ATOM 1336 C C . PHE B 1 47 ? 3.422 -7.758 0.199 1 95.94 47 PHE B C 1
ATOM 1338 O O . PHE B 1 47 ? 3.096 -7.051 1.155 1 95.94 47 PHE B O 1
ATOM 1345 N N . ARG B 1 48 ? 4.652 -7.934 -0.1 1 95.81 48 ARG B N 1
ATOM 1346 C CA . ARG B 1 48 ? 5.688 -7.188 0.605 1 95.81 48 ARG B CA 1
ATOM 1347 C C . ARG B 1 48 ? 5.551 -5.691 0.355 1 95.81 48 ARG B C 1
ATOM 1349 O O . ARG B 1 48 ? 5.707 -4.887 1.275 1 95.81 48 ARG B O 1
ATOM 1356 N N . MET B 1 49 ? 5.246 -5.34 -0.926 1 95.81 49 MET B N 1
ATOM 1357 C CA . MET B 1 49 ? 5.051 -3.932 -1.257 1 95.81 49 MET B CA 1
ATOM 1358 C C . MET B 1 49 ? 3.822 -3.371 -0.548 1 95.81 49 MET B C 1
ATOM 1360 O O . MET B 1 49 ? 3.846 -2.242 -0.057 1 95.81 49 MET B O 1
ATOM 1364 N N . PHE B 1 50 ? 2.781 -4.184 -0.501 1 95.38 50 PHE B N 1
ATOM 1365 C CA . PHE B 1 50 ? 1.588 -3.852 0.267 1 95.38 50 PHE B CA 1
ATOM 1366 C C . PHE B 1 50 ? 1.924 -3.68 1.743 1 95.38 50 PHE B C 1
ATOM 1368 O O . PHE B 1 50 ? 1.419 -2.766 2.398 1 95.38 50 PHE B O 1
ATOM 1375 N N . GLY B 1 51 ? 2.781 -4.512 2.275 1 97.44 51 GLY B N 1
ATOM 1376 C CA . GLY B 1 51 ? 3.064 -4.59 3.699 1 97.44 51 GLY B CA 1
ATOM 1377 C C . GLY B 1 51 ? 3.639 -3.303 4.266 1 97.44 51 GLY B C 1
ATOM 1378 O O . GLY B 1 51 ? 3.121 -2.764 5.246 1 97.44 51 GLY B O 1
ATOM 1379 N N . ILE B 1 52 ? 4.648 -2.799 3.688 1 97.94 52 ILE B N 1
ATOM 1380 C CA . ILE B 1 52 ? 5.316 -1.606 4.199 1 97.94 52 ILE B CA 1
ATOM 1381 C C . ILE B 1 52 ? 4.355 -0.42 4.16 1 97.94 52 ILE B C 1
ATOM 1383 O O . ILE B 1 52 ? 4.277 0.355 5.117 1 97.94 52 ILE B O 1
ATOM 1387 N N . ARG B 1 53 ? 3.59 -0.227 3.094 1 98 53 ARG B N 1
ATOM 1388 C CA . ARG B 1 53 ? 2.619 0.857 2.988 1 98 53 ARG B CA 1
ATOM 1389 C C . ARG B 1 53 ? 1.545 0.736 4.062 1 98 53 ARG B C 1
ATOM 1391 O O . ARG B 1 53 ? 1.156 1.734 4.676 1 98 53 ARG B O 1
ATOM 1398 N N . THR B 1 54 ? 1.137 -0.458 4.316 1 98.12 54 THR B N 1
ATOM 1399 C CA . THR B 1 54 ? 0.061 -0.709 5.27 1 98.12 54 THR B CA 1
ATOM 1400 C C . THR B 1 54 ? 0.534 -0.454 6.699 1 98.12 54 THR B C 1
ATOM 1402 O O . THR B 1 54 ? -0.198 0.12 7.508 1 98.12 54 THR B O 1
ATOM 1405 N N . VAL B 1 55 ? 1.734 -0.839 6.988 1 98.19 55 VAL B N 1
ATOM 1406 C CA . VAL B 1 55 ? 2.311 -0.574 8.305 1 98.19 55 VAL B CA 1
ATOM 1407 C C . VAL B 1 55 ? 2.404 0.933 8.531 1 98.19 55 VAL B C 1
ATOM 1409 O O . VAL B 1 55 ? 1.979 1.438 9.578 1 98.19 55 VAL B O 1
ATOM 1412 N N . LEU B 1 56 ? 2.891 1.664 7.586 1 97.56 56 LEU B N 1
ATOM 1413 C CA . LEU B 1 56 ? 3.113 3.098 7.738 1 97.56 56 LEU B CA 1
ATOM 1414 C C . LEU B 1 56 ? 1.79 3.846 7.855 1 97.56 56 LEU B C 1
ATOM 1416 O O . LEU B 1 56 ? 1.647 4.734 8.703 1 97.56 56 LEU B O 1
ATOM 1420 N N . ILE B 1 57 ? 0.845 3.441 7.043 1 97.31 57 ILE B N 1
ATOM 1421 C CA . ILE B 1 57 ? -0.474 4.062 7.105 1 97.31 57 ILE B CA 1
ATOM 1422 C C . ILE B 1 57 ? -1.135 3.74 8.445 1 97.31 57 ILE B C 1
ATOM 1424 O O . ILE B 1 57 ? -1.821 4.586 9.023 1 97.31 57 ILE B O 1
ATOM 1428 N N . GLY B 1 58 ? -0.97 2.545 8.938 1 97.88 58 GLY B N 1
ATOM 1429 C CA . GLY B 1 58 ? -1.464 2.195 10.266 1 97.88 58 GLY B CA 1
ATOM 1430 C C . GLY B 1 58 ? -0.843 3.025 11.367 1 97.88 58 GLY B C 1
ATOM 1431 O O . GLY B 1 58 ? -1.541 3.482 12.273 1 97.88 58 GLY B O 1
ATOM 1432 N N . LEU B 1 59 ? 0.472 3.229 11.305 1 97.62 59 LEU B N 1
ATOM 1433 C CA . LEU B 1 59 ? 1.182 4.023 12.305 1 97.62 59 LEU B CA 1
ATOM 1434 C C . LEU B 1 59 ? 0.694 5.469 12.297 1 97.62 59 LEU B C 1
ATOM 1436 O O . LEU B 1 59 ? 0.646 6.117 13.344 1 97.62 59 LEU B O 1
ATOM 1440 N N . ASP B 1 60 ? 0.345 5.965 11.109 1 96.19 60 ASP B N 1
ATOM 1441 C CA . ASP B 1 60 ? -0.192 7.32 11.008 1 96.19 60 ASP B CA 1
ATOM 1442 C C . ASP B 1 60 ? -1.429 7.488 11.883 1 96.19 60 ASP B C 1
ATOM 1444 O O . ASP B 1 60 ? -1.606 8.531 12.523 1 96.19 60 ASP B O 1
ATOM 1448 N N . LEU B 1 61 ? -2.264 6.477 11.969 1 97.31 61 LEU B N 1
ATOM 1449 C CA . LEU B 1 61 ? -3.514 6.551 12.719 1 97.31 61 LEU B CA 1
ATOM 1450 C C . LEU B 1 61 ? -3.246 6.605 14.219 1 97.31 61 LEU B C 1
ATOM 1452 O O . LEU B 1 61 ? -4.129 6.977 15 1 97.31 61 LEU B O 1
ATOM 1456 N N . LEU B 1 62 ? -2.047 6.191 14.625 1 97.44 62 LEU B N 1
ATOM 1457 C CA . LEU B 1 62 ? -1.696 6.191 16.047 1 97.44 62 LEU B CA 1
ATOM 1458 C C . LEU B 1 62 ? -0.904 7.441 16.406 1 97.44 62 LEU B C 1
ATOM 1460 O O . LEU B 1 62 ? -0.966 7.914 17.547 1 97.44 62 LEU B O 1
ATOM 1464 N N . LEU B 1 63 ? -0.196 8 15.43 1 96.06 63 LEU B N 1
ATOM 1465 C CA . LEU B 1 63 ? 0.843 8.961 15.773 1 96.06 63 LEU B CA 1
ATOM 1466 C C . LEU B 1 63 ? 0.429 10.375 15.383 1 96.06 63 LEU B C 1
ATOM 1468 O O . LEU B 1 63 ? 0.909 11.352 15.961 1 96.06 63 LEU B O 1
ATOM 1472 N N . LEU B 1 64 ? -0.359 10.477 14.375 1 94.69 64 LEU B N 1
ATOM 1473 C CA . LEU B 1 64 ? -0.74 11.805 13.898 1 94.69 64 LEU B CA 1
ATOM 1474 C C . LEU B 1 64 ? -1.759 12.445 14.836 1 94.69 64 LEU B C 1
ATOM 1476 O O . LEU B 1 64 ? -2.406 11.75 15.625 1 94.69 64 LEU B O 1
ATOM 1480 N N . ARG B 1 65 ? -1.855 13.773 14.695 1 94.19 65 ARG B N 1
ATOM 1481 C CA . ARG B 1 65 ? -2.793 14.562 15.492 1 94.19 65 ARG B CA 1
ATOM 1482 C C . ARG B 1 65 ? -3.428 15.672 14.656 1 94.19 65 ARG B C 1
ATOM 1484 O O . ARG B 1 65 ? -2.971 15.953 13.547 1 94.19 65 ARG B O 1
ATOM 1491 N N . GLY B 1 66 ? -4.586 16.172 15.227 1 91.88 66 GLY B N 1
ATOM 1492 C CA . GLY B 1 66 ? -5.227 17.328 14.625 1 91.88 66 GLY B CA 1
ATOM 1493 C C . GLY B 1 66 ? -5.703 17.078 13.211 1 91.88 66 GLY B C 1
ATOM 1494 O O . GLY B 1 66 ? -6.367 16.078 12.938 1 91.88 66 GLY B O 1
ATOM 1495 N N . ALA B 1 67 ? -5.379 17.984 12.305 1 91.94 67 ALA B N 1
ATOM 1496 C CA . ALA B 1 67 ? -5.871 17.953 10.93 1 91.94 67 ALA B CA 1
ATOM 1497 C C . ALA B 1 67 ? -5.258 16.797 10.156 1 91.94 67 ALA B C 1
ATOM 1499 O O . ALA B 1 67 ? -5.91 16.203 9.289 1 91.94 67 ALA B O 1
ATOM 1500 N N . ASP B 1 68 ? -4.039 16.469 10.492 1 92.69 68 ASP B N 1
ATOM 1501 C CA . ASP B 1 68 ? -3.357 15.367 9.828 1 92.69 68 ASP B CA 1
ATOM 1502 C C . ASP B 1 68 ? -4.031 14.039 10.148 1 92.69 68 ASP B C 1
ATOM 1504 O O . ASP B 1 68 ? -4.172 13.18 9.273 1 92.69 68 ASP B O 1
ATOM 1508 N N . LEU B 1 69 ? -4.371 13.883 11.375 1 94.94 69 LEU B N 1
ATOM 1509 C CA . LEU B 1 69 ? -5.078 12.672 11.773 1 94.94 69 LEU B CA 1
ATOM 1510 C C . LEU B 1 69 ? -6.438 12.586 11.086 1 94.94 69 LEU B C 1
ATOM 1512 O O . LEU B 1 69 ? -6.844 11.516 10.633 1 94.94 69 LEU B O 1
ATOM 1516 N N . ARG B 1 70 ? -7.113 13.656 10.969 1 94.62 70 ARG B N 1
ATOM 1517 C CA . ARG B 1 70 ? -8.414 13.664 10.305 1 94.62 70 ARG B CA 1
ATOM 1518 C C . ARG B 1 70 ? -8.297 13.258 8.844 1 94.62 70 ARG B C 1
ATOM 1520 O O . ARG B 1 70 ? -9.125 12.508 8.328 1 94.62 70 ARG B O 1
ATOM 1527 N N . ARG B 1 71 ? -7.34 13.773 8.211 1 94.19 71 ARG B N 1
ATOM 1528 C CA . ARG B 1 71 ? -7.082 13.383 6.832 1 94.19 71 ARG B CA 1
ATOM 1529 C C . ARG B 1 71 ? -6.785 11.891 6.727 1 94.19 71 ARG B C 1
ATOM 1531 O O . ARG B 1 71 ? -7.316 11.211 5.848 1 94.19 71 ARG B O 1
ATOM 1538 N N . ALA B 1 72 ? -5.91 11.445 7.625 1 95.94 72 ALA B N 1
ATOM 1539 C CA . ALA B 1 72 ? -5.566 10.023 7.637 1 95.94 72 ALA B CA 1
ATOM 1540 C C . ALA B 1 72 ? -6.809 9.164 7.828 1 95.94 72 ALA B C 1
ATOM 1542 O O . ALA B 1 72 ? -6.938 8.102 7.203 1 95.94 72 ALA B O 1
ATOM 1543 N N . GLU B 1 73 ? -7.676 9.586 8.656 1 97.62 73 GLU B N 1
ATOM 1544 C CA . GLU B 1 73 ? -8.914 8.852 8.906 1 97.62 73 GLU B CA 1
ATOM 1545 C C . GLU B 1 73 ? -9.805 8.828 7.668 1 97.62 73 GLU B C 1
ATOM 1547 O O . GLU B 1 73 ? -10.406 7.805 7.348 1 97.62 73 GLU B O 1
ATOM 1552 N N . ARG B 1 74 ? -9.938 9.906 7.027 1 96.75 74 ARG B N 1
ATOM 1553 C CA . ARG B 1 74 ? -10.734 9.969 5.809 1 96.75 74 ARG B CA 1
ATOM 1554 C C . ARG B 1 74 ? -10.148 9.07 4.723 1 96.75 74 ARG B C 1
ATOM 1556 O O . ARG B 1 74 ? -10.891 8.359 4.035 1 96.75 74 ARG B O 1
ATOM 1563 N N . LEU B 1 75 ? -8.875 9.062 4.566 1 97 75 LEU B N 1
ATOM 1564 C CA . LEU B 1 75 ? -8.219 8.242 3.561 1 97 75 LEU B CA 1
ATOM 1565 C C . LEU B 1 75 ? -8.344 6.762 3.898 1 97 75 LEU B C 1
ATOM 1567 O O . LEU B 1 75 ? -8.422 5.922 3 1 97 75 LEU B O 1
ATOM 1571 N N . ALA B 1 76 ? -8.383 6.473 5.16 1 98.19 76 ALA B N 1
ATOM 1572 C CA . ALA B 1 76 ? -8.594 5.082 5.562 1 98.19 76 ALA B CA 1
ATOM 1573 C C . ALA B 1 76 ? -9.922 4.559 5.035 1 98.19 76 ALA B C 1
ATOM 1575 O O . ALA B 1 76 ? -10.023 3.4 4.617 1 98.19 76 ALA B O 1
ATOM 1576 N N . VAL B 1 77 ? -10.922 5.363 5.066 1 98.25 77 VAL B N 1
ATOM 1577 C CA . VAL B 1 77 ? -12.219 4.957 4.535 1 98.25 77 VAL B CA 1
ATOM 1578 C C . VAL B 1 77 ? -12.086 4.617 3.051 1 98.25 77 VAL B C 1
ATOM 1580 O O . VAL B 1 77 ? -12.562 3.574 2.6 1 98.25 77 VAL B O 1
ATOM 1583 N N . LEU B 1 78 ? -11.414 5.48 2.336 1 97.94 78 LEU B N 1
ATOM 1584 C CA . LEU B 1 78 ? -11.227 5.27 0.905 1 97.94 78 LEU B CA 1
ATOM 1585 C C . LEU B 1 78 ? -10.43 3.992 0.643 1 97.94 78 LEU B C 1
ATOM 1587 O O . LEU B 1 78 ? -10.773 3.213 -0.248 1 97.94 78 LEU B O 1
ATOM 1591 N N . ILE B 1 79 ? -9.383 3.771 1.392 1 98.31 79 ILE B N 1
ATOM 1592 C CA . ILE B 1 79 ? -8.5 2.621 1.225 1 98.31 79 ILE B CA 1
ATOM 1593 C C . ILE B 1 79 ? -9.273 1.333 1.481 1 98.31 79 ILE B C 1
ATOM 1595 O O . ILE B 1 79 ? -9.258 0.417 0.656 1 98.31 79 ILE B O 1
ATOM 1599 N N . HIS B 1 80 ? -9.977 1.277 2.568 1 98.44 80 HIS B N 1
ATOM 1600 C CA . HIS B 1 80 ? -10.664 0.043 2.934 1 98.44 80 HIS B CA 1
ATOM 1601 C C . HIS B 1 80 ? -11.891 -0.182 2.062 1 98.44 80 HIS B C 1
ATOM 1603 O O . HIS B 1 80 ? -12.242 -1.324 1.758 1 98.44 80 HIS B O 1
ATOM 1609 N N . ALA B 1 81 ? -12.57 0.893 1.673 1 98.12 81 ALA B N 1
ATOM 1610 C CA . ALA B 1 81 ? -13.648 0.736 0.699 1 98.12 81 ALA B CA 1
ATOM 1611 C C . ALA B 1 81 ? -13.117 0.158 -0.612 1 98.12 81 ALA B C 1
ATOM 1613 O O . ALA B 1 81 ? -13.727 -0.753 -1.183 1 98.12 81 ALA B O 1
ATOM 1614 N N . SER B 1 82 ? -12.039 0.704 -1.071 1 97.88 82 SER B N 1
ATOM 1615 C CA . SER B 1 82 ? -11.414 0.186 -2.281 1 97.88 82 SER B CA 1
ATOM 1616 C C . SER B 1 82 ? -11.016 -1.276 -2.115 1 97.88 82 SER B C 1
ATOM 1618 O O . SER B 1 82 ? -11.211 -2.086 -3.025 1 97.88 82 SER B O 1
ATOM 1620 N N . ASP B 1 83 ? -10.43 -1.65 -0.964 1 98 83 ASP B N 1
ATOM 1621 C CA . ASP B 1 83 ? -10.062 -3.039 -0.706 1 98 83 ASP B CA 1
ATOM 1622 C C . ASP B 1 83 ? -11.289 -3.949 -0.75 1 98 83 ASP B C 1
ATOM 1624 O O . ASP B 1 83 ? -11.219 -5.078 -1.237 1 98 83 ASP B O 1
ATOM 1628 N N . THR B 1 84 ? -12.398 -3.482 -0.216 1 97.94 84 THR B N 1
ATOM 1629 C CA . THR B 1 84 ? -13.641 -4.254 -0.222 1 97.94 84 THR B CA 1
ATOM 1630 C C . THR B 1 84 ? -14.125 -4.484 -1.649 1 97.94 84 THR B C 1
ATOM 1632 O O . THR B 1 84 ? -14.477 -5.609 -2.018 1 97.94 84 THR B O 1
ATOM 1635 N N . VAL B 1 85 ? -14.117 -3.477 -2.461 1 97.62 85 VAL B N 1
ATOM 1636 C CA . VAL B 1 85 ? -14.508 -3.592 -3.863 1 97.62 85 VAL B CA 1
ATOM 1637 C C . VAL B 1 85 ? -13.547 -4.535 -4.586 1 97.62 85 VAL B C 1
ATOM 1639 O O . VAL B 1 85 ? -13.977 -5.391 -5.363 1 97.62 85 VAL B O 1
ATOM 1642 N N . ALA B 1 86 ? -12.266 -4.41 -4.363 1 96.81 86 ALA B N 1
ATOM 1643 C CA . ALA B 1 86 ? -11.266 -5.285 -4.969 1 96.81 86 ALA B CA 1
ATOM 1644 C C . ALA B 1 86 ? -11.523 -6.742 -4.605 1 96.81 86 ALA B C 1
ATOM 1646 O O . ALA B 1 86 ? -11.438 -7.625 -5.465 1 96.81 86 ALA B O 1
ATOM 1647 N N . ALA B 1 87 ? -11.805 -6.969 -3.322 1 96.44 87 ALA B N 1
ATOM 1648 C CA . ALA B 1 87 ? -12.102 -8.336 -2.891 1 96.44 87 ALA B CA 1
ATOM 1649 C C . ALA B 1 87 ? -13.336 -8.875 -3.605 1 96.44 87 ALA B C 1
ATOM 1651 O O . ALA B 1 87 ? -13.344 -10.023 -4.062 1 96.44 87 ALA B O 1
ATOM 1652 N N . ALA B 1 88 ? -14.375 -8.07 -3.729 1 96.81 88 ALA B N 1
ATOM 1653 C CA . ALA B 1 88 ? -15.602 -8.492 -4.391 1 96.81 88 ALA B CA 1
ATOM 1654 C C . ALA B 1 88 ? -15.359 -8.781 -5.867 1 96.81 88 ALA B C 1
ATOM 1656 O O . ALA B 1 88 ? -15.797 -9.812 -6.383 1 96.81 88 ALA B O 1
ATOM 1657 N N . VAL B 1 89 ? -14.664 -7.926 -6.516 1 95.19 89 VAL B N 1
ATOM 1658 C CA . VAL B 1 89 ? -14.383 -8.07 -7.938 1 95.19 89 VAL B CA 1
ATOM 1659 C C . VAL B 1 89 ? -13.555 -9.328 -8.172 1 95.19 89 VAL B C 1
ATOM 1661 O O . VAL B 1 89 ? -13.859 -10.125 -9.07 1 95.19 89 VAL B O 1
ATOM 1664 N N . THR B 1 90 ? -12.547 -9.453 -7.359 1 91.88 90 THR B N 1
ATOM 1665 C CA . THR B 1 90 ? -11.664 -10.609 -7.496 1 91.88 90 THR B CA 1
ATOM 1666 C C . THR B 1 90 ? -12.438 -11.906 -7.258 1 91.88 90 THR B C 1
ATOM 1668 O O . THR B 1 90 ? -12.195 -12.914 -7.93 1 91.88 90 THR B O 1
ATOM 1671 N N . THR B 1 91 ? -13.352 -11.875 -6.352 1 93.06 91 THR B N 1
ATOM 1672 C CA . THR B 1 91 ? -14.156 -13.047 -6.035 1 93.06 91 THR B CA 1
ATOM 1673 C C . THR B 1 91 ? -15.141 -13.344 -7.164 1 93.06 91 THR B C 1
ATOM 1675 O O . THR B 1 91 ? -15.273 -14.492 -7.598 1 93.06 91 THR B O 1
ATOM 1678 N N . VAL B 1 92 ? -15.773 -12.391 -7.68 1 94.81 92 VAL B N 1
ATOM 1679 C CA . VAL B 1 92 ? -16.781 -12.555 -8.727 1 94.81 92 VAL B CA 1
ATOM 1680 C C . VAL B 1 92 ? -16.109 -13.039 -10.016 1 94.81 92 VAL B C 1
ATOM 1682 O O . VAL B 1 92 ? -16.688 -13.836 -10.75 1 94.81 92 VAL B O 1
ATOM 1685 N N . ARG B 1 93 ? -14.891 -12.602 -10.281 1 92.81 93 ARG B N 1
ATOM 1686 C CA . ARG B 1 93 ? -14.148 -13 -11.469 1 92.81 93 ARG B CA 1
ATOM 1687 C C . ARG B 1 93 ? -13.602 -14.422 -11.328 1 92.81 93 ARG B C 1
ATOM 1689 O O . ARG B 1 93 ? -13.133 -15.016 -12.297 1 92.81 93 ARG B O 1
ATOM 1696 N N . GLY B 1 94 ? -13.625 -14.914 -10.102 1 92 94 GLY B N 1
ATOM 1697 C CA . GLY B 1 94 ? -13.141 -16.266 -9.844 1 92 94 GLY B CA 1
ATOM 1698 C C . GLY B 1 94 ? -11.633 -16.344 -9.688 1 92 94 GLY B C 1
ATOM 1699 O O . GLY B 1 94 ? -11.039 -17.406 -9.875 1 92 94 GLY B O 1
ATOM 1700 N N . ASP B 1 95 ? -11.023 -15.211 -9.445 1 90.56 95 ASP B N 1
ATOM 1701 C CA . ASP B 1 95 ? -9.57 -15.156 -9.289 1 90.56 95 ASP B CA 1
ATOM 1702 C C . ASP B 1 95 ? -9.141 -15.805 -7.973 1 90.56 95 ASP B C 1
ATOM 1704 O O . ASP B 1 95 ? -7.977 -16.172 -7.816 1 90.56 95 ASP B O 1
ATOM 1708 N N . LEU B 1 96 ? -10.039 -15.844 -7.008 1 89.5 96 LEU B N 1
ATOM 1709 C CA . LEU B 1 96 ? -9.844 -16.531 -5.73 1 89.5 96 LEU B CA 1
ATOM 1710 C C . LEU B 1 96 ? -10.867 -17.641 -5.547 1 89.5 96 LEU B C 1
ATOM 1712 O O . LEU B 1 96 ? -11.945 -17.594 -6.145 1 89.5 96 LEU B O 1
ATOM 1716 N N . GLY B 1 97 ? -10.398 -18.625 -4.703 1 91.19 97 GLY B N 1
ATOM 1717 C CA . GLY B 1 97 ? -11.414 -19.578 -4.305 1 91.19 97 GLY B CA 1
ATOM 1718 C C . GLY B 1 97 ? -12.57 -18.953 -3.557 1 91.19 97 GLY B C 1
ATOM 1719 O O . GLY B 1 97 ? -12.484 -17.812 -3.104 1 91.19 97 GLY B O 1
ATOM 1720 N N . ARG B 1 98 ? -13.672 -19.625 -3.428 1 93.19 98 ARG B N 1
ATOM 1721 C CA . ARG B 1 98 ? -14.891 -19.109 -2.816 1 93.19 98 ARG B CA 1
ATOM 1722 C C . ARG B 1 98 ? -14.648 -18.703 -1.365 1 93.19 98 ARG B C 1
ATOM 1724 O O . ARG B 1 98 ? -14.977 -17.594 -0.96 1 93.19 98 ARG B O 1
ATOM 1731 N N . ARG B 1 99 ? -14.039 -19.547 -0.642 1 95.62 99 ARG B N 1
ATOM 1732 C CA . ARG B 1 99 ? -13.875 -19.297 0.786 1 95.62 99 ARG B CA 1
ATOM 1733 C C . ARG B 1 99 ? -12.922 -18.141 1.029 1 95.62 99 ARG B C 1
ATOM 1735 O O . ARG B 1 99 ? -13.258 -17.188 1.73 1 95.62 99 ARG B O 1
ATOM 1742 N N . PRO B 1 100 ? -11.727 -18.203 0.375 1 94.75 100 PRO B N 1
ATOM 1743 C CA . PRO B 1 100 ? -10.844 -17.047 0.56 1 94.75 100 PRO B CA 1
ATOM 1744 C C . PRO B 1 100 ? -11.461 -15.742 0.043 1 94.75 100 PRO B C 1
ATOM 1746 O O . PRO B 1 100 ? -11.25 -14.68 0.631 1 94.75 100 PRO B O 1
ATOM 1749 N N . GLY B 1 101 ? -12.188 -15.836 -1.041 1 95.56 101 GLY B N 1
ATOM 1750 C CA . GLY B 1 101 ? -12.867 -14.664 -1.576 1 95.56 101 GLY B CA 1
ATOM 1751 C C . GLY B 1 101 ? -13.852 -14.047 -0.602 1 95.56 101 GLY B C 1
ATOM 1752 O O . GLY B 1 101 ? -13.773 -12.852 -0.314 1 95.56 101 GLY B O 1
ATOM 1753 N N . ILE B 1 102 ? -14.719 -14.852 -0.024 1 96.38 102 ILE B N 1
ATOM 1754 C CA . ILE B 1 102 ? -15.734 -14.391 0.917 1 96.38 102 ILE B CA 1
ATOM 1755 C C . ILE B 1 102 ? -15.062 -13.867 2.188 1 96.38 102 ILE B C 1
ATOM 1757 O O . ILE B 1 102 ? -15.445 -12.828 2.719 1 96.38 102 ILE B O 1
ATOM 1761 N N . THR B 1 103 ? -14.094 -14.555 2.65 1 96.06 103 THR B N 1
ATOM 1762 C CA . THR B 1 103 ? -13.352 -14.125 3.834 1 96.06 103 THR B CA 1
ATOM 1763 C C . THR B 1 103 ? -12.727 -12.758 3.617 1 96.06 103 THR B C 1
ATOM 1765 O O . THR B 1 103 ? -12.797 -11.891 4.488 1 96.06 103 THR B O 1
ATOM 1768 N N . SER B 1 104 ? -12.125 -12.562 2.439 1 95.94 104 SER B N 1
ATOM 1769 C CA . SER B 1 104 ? -11.508 -11.281 2.129 1 95.94 104 SER B CA 1
ATOM 1770 C C . SER B 1 104 ? -12.539 -10.156 2.102 1 95.94 104 SER B C 1
ATOM 1772 O O . SER B 1 104 ? -12.281 -9.055 2.604 1 95.94 104 SER B O 1
ATOM 1774 N N . ILE B 1 105 ? -13.703 -10.414 1.571 1 97.44 105 ILE B N 1
ATOM 1775 C CA . ILE B 1 105 ? -14.781 -9.43 1.5 1 97.44 105 ILE B CA 1
ATOM 1776 C C . ILE B 1 105 ? -15.234 -9.055 2.91 1 97.44 105 ILE B C 1
ATOM 1778 O O . ILE B 1 105 ? -15.367 -7.871 3.232 1 97.44 105 ILE B O 1
ATOM 1782 N N . VAL B 1 106 ? -15.367 -10.023 3.736 1 97.25 106 VAL B N 1
ATOM 1783 C CA . VAL B 1 106 ? -15.875 -9.797 5.086 1 97.25 106 VAL B CA 1
ATOM 1784 C C . VAL B 1 106 ? -14.852 -9.008 5.898 1 97.25 106 VAL B C 1
ATOM 1786 O O . VAL B 1 106 ? -15.195 -8.016 6.543 1 97.25 106 VAL B O 1
ATOM 1789 N N . ILE B 1 107 ? -13.578 -9.414 5.84 1 96.56 107 ILE B N 1
ATOM 1790 C CA . ILE B 1 107 ? -12.516 -8.734 6.57 1 96.56 107 ILE B CA 1
ATOM 1791 C C . ILE B 1 107 ? -12.43 -7.281 6.105 1 96.56 107 ILE B C 1
ATOM 1793 O O . ILE B 1 107 ? -12.352 -6.363 6.93 1 96.56 107 ILE B O 1
ATOM 1797 N N . SER B 1 108 ? -12.438 -7.059 4.836 1 97 108 SER B N 1
ATOM 1798 C CA . SER B 1 108 ? -12.328 -5.707 4.301 1 97 108 SER B CA 1
ATOM 1799 C C . SER B 1 108 ? -13.539 -4.863 4.668 1 97 108 SER B C 1
ATOM 1801 O O . SER B 1 108 ? -13.414 -3.672 4.965 1 97 108 SER B O 1
ATOM 1803 N N . ALA B 1 109 ? -14.719 -5.469 4.68 1 97.81 109 ALA B N 1
ATOM 1804 C CA . ALA B 1 109 ? -15.945 -4.762 5.055 1 97.81 109 ALA B CA 1
ATOM 1805 C C . ALA B 1 109 ? -15.906 -4.34 6.52 1 97.81 109 ALA B C 1
ATOM 1807 O O . ALA B 1 109 ? -16.328 -3.234 6.867 1 97.81 109 ALA B O 1
ATOM 1808 N N . VAL B 1 110 ? -15.445 -5.203 7.359 1 98.12 110 VAL B N 1
ATOM 1809 C CA . VAL B 1 110 ? -15.297 -4.883 8.773 1 98.12 110 VAL B CA 1
ATOM 1810 C C . VAL B 1 110 ? -14.312 -3.73 8.945 1 98.12 110 VAL B C 1
ATOM 1812 O O . VAL B 1 110 ? -14.586 -2.775 9.68 1 98.12 110 VAL B O 1
ATOM 1815 N N . ASN B 1 111 ? -13.195 -3.797 8.273 1 98.38 111 ASN B N 1
ATOM 1816 C CA . ASN B 1 111 ? -12.227 -2.713 8.336 1 98.38 111 ASN B CA 1
ATOM 1817 C C . ASN B 1 111 ? -12.805 -1.405 7.805 1 98.38 111 ASN B C 1
ATOM 1819 O O . ASN B 1 111 ? -12.508 -0.331 8.328 1 98.38 111 ASN B O 1
ATOM 1823 N N . THR B 1 112 ? -13.586 -1.481 6.77 1 98.56 112 THR B N 1
ATOM 1824 C CA . THR B 1 112 ? -14.25 -0.301 6.234 1 98.56 112 THR B CA 1
ATOM 1825 C C . THR B 1 112 ? -15.18 0.317 7.281 1 98.56 112 THR B C 1
ATOM 1827 O O . THR B 1 112 ? -15.18 1.535 7.469 1 98.56 112 THR B O 1
ATOM 1830 N N . ALA B 1 113 ? -15.914 -0.535 7.961 1 98.38 113 ALA B N 1
ATOM 1831 C CA . ALA B 1 113 ? -16.812 -0.052 9 1 98.38 113 ALA B CA 1
ATOM 1832 C C . ALA B 1 113 ? -16.031 0.611 10.133 1 98.38 113 ALA B C 1
ATOM 1834 O O . ALA B 1 113 ? -16.453 1.651 10.656 1 98.38 113 ALA B O 1
ATOM 1835 N N . LEU B 1 114 ? -14.922 0.025 10.531 1 98.44 114 LEU B N 1
ATOM 1836 C CA . LEU B 1 114 ? -14.062 0.625 11.547 1 98.44 114 LEU B CA 1
ATOM 1837 C C . LEU B 1 114 ? -13.547 1.986 11.086 1 98.44 114 LEU B C 1
ATOM 1839 O O . LEU B 1 114 ? -13.516 2.938 11.867 1 98.44 114 LEU B O 1
ATOM 1843 N N . ALA B 1 115 ? -13.188 2.078 9.852 1 98.44 115 ALA B N 1
ATOM 1844 C CA . ALA B 1 115 ? -12.664 3.328 9.297 1 98.44 115 ALA B CA 1
ATOM 1845 C C . ALA B 1 115 ? -13.734 4.418 9.312 1 98.44 115 ALA B C 1
ATOM 1847 O O . ALA B 1 115 ? -13.453 5.562 9.672 1 98.44 115 ALA B O 1
ATOM 1848 N N . VAL B 1 116 ? -14.914 4.09 8.945 1 98.19 116 VAL B N 1
ATOM 1849 C CA . VAL B 1 116 ? -16.016 5.043 8.922 1 98.19 116 VAL B CA 1
ATOM 1850 C C . VAL B 1 116 ? -16.328 5.512 10.344 1 98.19 116 VAL B C 1
ATOM 1852 O O . VAL B 1 116 ? -16.547 6.703 10.578 1 98.19 116 VAL B O 1
ATOM 1855 N N . THR B 1 117 ? -16.359 4.586 11.266 1 97.75 117 THR B N 1
ATOM 1856 C CA . THR B 1 117 ? -16.625 4.91 12.664 1 97.75 117 THR B CA 1
ATOM 1857 C C . THR B 1 117 ? -15.547 5.844 13.219 1 97.75 117 THR B C 1
ATOM 1859 O O . THR B 1 117 ? -15.852 6.801 13.93 1 97.75 117 THR B O 1
ATOM 1862 N N . ALA B 1 118 ? -14.328 5.539 12.891 1 97.06 118 ALA B N 1
ATOM 1863 C CA . ALA B 1 118 ? -13.219 6.387 13.328 1 97.06 118 ALA B CA 1
ATOM 1864 C C . ALA B 1 118 ? -13.344 7.793 12.75 1 97.06 118 ALA B C 1
ATOM 1866 O O . ALA B 1 118 ? -13.172 8.781 13.461 1 97.06 118 ALA B O 1
ATOM 1867 N N . TRP B 1 119 ? -13.625 7.855 11.492 1 96.06 119 TRP B N 1
ATOM 1868 C CA . TRP B 1 119 ? -13.734 9.133 10.797 1 96.06 119 TRP B CA 1
ATOM 1869 C C . TRP B 1 119 ? -14.883 9.961 11.359 1 96.06 119 TRP B C 1
ATOM 1871 O O . TRP B 1 119 ? -14.727 11.156 11.633 1 96.06 119 TRP B O 1
ATOM 1881 N N . LYS B 1 120 ? -16.016 9.344 11.562 1 94.5 120 LYS B N 1
ATOM 1882 C CA . LYS B 1 120 ? -17.203 10.047 12.055 1 94.5 120 LYS B CA 1
ATOM 1883 C C . LYS B 1 120 ? -17.016 10.477 13.508 1 94.5 120 LYS B C 1
ATOM 1885 O O . LYS B 1 120 ? -17.516 11.523 13.914 1 94.5 120 LYS B O 1
ATOM 1890 N N . GLY B 1 121 ? -16.375 9.68 14.227 1 86.69 121 GLY B N 1
ATOM 1891 C CA . GLY B 1 121 ? -16.109 10.023 15.617 1 86.69 121 GLY B CA 1
ATOM 1892 C C . GLY B 1 121 ? -15.203 11.234 15.773 1 86.69 121 GLY B C 1
ATOM 1893 O O . GLY B 1 121 ? -15.305 11.969 16.766 1 86.69 121 GLY B O 1
ATOM 1894 N N . GLY B 1 122 ? -14.234 11.328 14.922 1 76.56 122 GLY B N 1
ATOM 1895 C CA . GLY B 1 122 ? -13.375 12.5 14.945 1 76.56 122 GLY B CA 1
ATOM 1896 C C . GLY B 1 122 ? -14.109 13.789 14.625 1 76.56 122 GLY B C 1
ATOM 1897 O O . GLY B 1 122 ? -13.781 14.852 15.164 1 76.56 122 GLY B O 1
ATOM 1898 N N . ARG B 1 123 ? -15.031 13.688 13.875 1 74.12 123 ARG B N 1
ATOM 1899 C CA . ARG B 1 123 ? -15.828 14.852 13.508 1 74.12 123 ARG B CA 1
ATOM 1900 C C . ARG B 1 123 ? -16.703 15.32 14.672 1 74.12 123 ARG B C 1
ATOM 1902 O O . ARG B 1 123 ? -16.828 16.516 14.906 1 74.12 123 ARG B O 1
ATOM 1909 N N . ASN B 1 124 ? -17.141 14.352 15.297 1 70.44 124 ASN B N 1
ATOM 1910 C CA . ASN B 1 124 ? -18.016 14.688 16.422 1 70.44 124 ASN B CA 1
ATOM 1911 C C . ASN B 1 124 ? -17.25 15.344 17.547 1 70.44 124 ASN B C 1
ATOM 1913 O O . ASN B 1 124 ? -17.75 16.25 18.219 1 70.44 124 ASN B O 1
ATOM 1917 N N . ALA B 1 125 ? -16.047 14.977 17.672 1 65.62 125 ALA B N 1
ATOM 1918 C CA . ALA B 1 125 ? -15.219 15.531 18.734 1 65.62 125 ALA B CA 1
ATOM 1919 C C . ALA B 1 125 ? -14.844 16.984 18.438 1 65.62 125 ALA B C 1
ATOM 1921 O O . ALA B 1 125 ? -14.797 17.812 19.344 1 65.62 125 ALA B O 1
ATOM 1922 N N . ARG B 1 126 ? -14.609 17.25 17.297 1 66.31 126 ARG B N 1
ATOM 1923 C CA . ARG B 1 126 ? -14.25 18.609 16.906 1 66.31 126 ARG B CA 1
ATOM 1924 C C . ARG B 1 126 ? -15.445 19.547 17.016 1 66.31 126 ARG B C 1
ATOM 1926 O O . ARG B 1 126 ? -15.297 20.688 17.453 1 66.31 126 ARG B O 1
ATOM 1933 N N . THR B 1 127 ? -16.594 19 16.625 1 64.5 127 THR B N 1
ATOM 1934 C CA . THR B 1 127 ? -17.812 19.812 16.703 1 64.5 127 THR B CA 1
ATOM 1935 C C . THR B 1 127 ? -18.188 20.062 18.156 1 64.5 127 THR B C 1
ATOM 1937 O O . THR B 1 127 ? -18.641 21.156 18.516 1 64.5 127 THR B O 1
ATOM 1940 N N . ALA B 1 128 ? -17.953 19.031 18.938 1 64.62 128 ALA B N 1
ATOM 1941 C CA . ALA B 1 128 ? -18.281 19.188 20.359 1 64.62 128 ALA B CA 1
ATOM 1942 C C . ALA B 1 128 ? -17.391 20.219 21.031 1 64.62 128 ALA B C 1
ATOM 1944 O O . ALA B 1 128 ? -17.844 21.016 21.844 1 64.62 128 ALA B O 1
ATOM 1945 N N . ASP B 1 129 ? -16.188 20.172 20.703 1 60.44 129 ASP B N 1
ATOM 1946 C CA . ASP B 1 129 ? -15.227 21.125 21.281 1 60.44 129 ASP B CA 1
ATOM 1947 C C . ASP B 1 129 ? -15.523 22.547 20.812 1 60.44 129 ASP B C 1
ATOM 1949 O O . ASP B 1 129 ? -15.406 23.5 21.594 1 60.44 129 ASP B O 1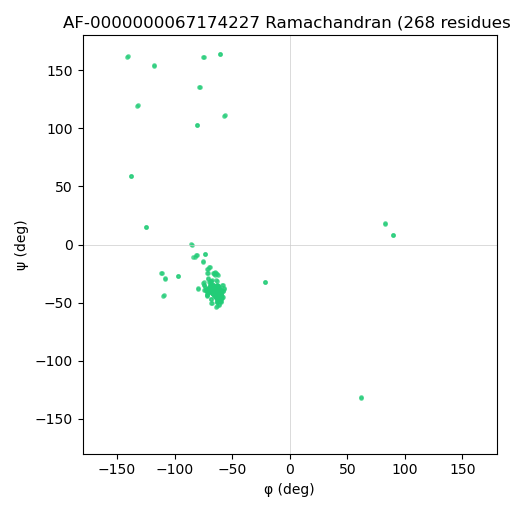
ATOM 1953 N N . ALA B 1 130 ? -15.883 22.734 19.531 1 70.5 130 ALA B N 1
ATOM 1954 C CA . ALA B 1 130 ? -16.203 24.047 18.969 1 70.5 130 ALA B CA 1
ATOM 1955 C C . ALA B 1 130 ? -17.422 24.656 19.656 1 70.5 130 ALA B C 1
ATOM 1957 O O . ALA B 1 130 ? -17.469 25.859 19.906 1 70.5 130 ALA B O 1
ATOM 1958 N N . VAL B 1 131 ? -18.359 23.906 20.031 1 69.12 131 VAL B N 1
ATOM 1959 C CA . VAL B 1 131 ? -19.594 24.359 20.656 1 69.12 131 VAL B CA 1
ATOM 1960 C C . VAL B 1 131 ? -19.312 24.828 22.078 1 69.12 131 VAL B C 1
ATOM 1962 O O . VAL B 1 131 ? -19.828 25.844 22.516 1 69.12 131 VAL B O 1
ATOM 1965 N N . VAL B 1 132 ? -18.469 24.109 22.797 1 70.81 132 VAL B N 1
ATOM 1966 C CA . VAL B 1 132 ? -18.156 24.422 24.188 1 70.81 132 VAL B CA 1
ATOM 1967 C C . VAL B 1 132 ? -17.375 25.734 24.25 1 70.81 132 VAL B C 1
ATOM 1969 O O . VAL B 1 132 ? -17.578 26.547 25.156 1 70.81 132 VAL B O 1
ATOM 1972 N N . HIS B 1 133 ? -16.5 25.906 23.281 1 68.94 133 HIS B N 1
ATOM 1973 C CA . HIS B 1 133 ? -15.68 27.109 23.297 1 68.94 133 HIS B CA 1
ATOM 1974 C C . HIS B 1 133 ? -16.484 28.328 22.859 1 68.94 133 HIS B C 1
ATOM 1976 O O . HIS B 1 133 ? -16.156 29.453 23.234 1 68.94 133 HIS B O 1
ATOM 1982 N N . GLN B 1 134 ? -17.391 28.141 22 1 68 134 GLN B N 1
ATOM 1983 C CA . GLN B 1 134 ? -18.234 29.266 21.609 1 68 134 GLN B CA 1
ATOM 1984 C C . GLN B 1 134 ? -19.188 29.672 22.734 1 68 134 GLN B C 1
ATOM 1986 O O . GLN B 1 134 ? -19.609 30.828 22.812 1 68 134 GLN B O 1
ATOM 1991 N N . THR B 1 135 ? -19.578 28.797 23.531 1 67.88 135 THR B N 1
ATOM 1992 C CA . THR B 1 135 ? -20.516 29.078 24.609 1 67.88 135 THR B CA 1
ATOM 1993 C C . THR B 1 135 ? -19.797 29.656 25.812 1 67.88 135 THR B C 1
ATOM 1995 O O . THR B 1 135 ? -20.438 30.078 26.781 1 67.88 135 THR B O 1
ATOM 1998 N N . GLN B 1 136 ? -18.531 29.641 25.859 1 52.72 136 GLN B N 1
ATOM 1999 C CA . GLN B 1 136 ? -17.859 30.328 26.953 1 52.72 136 GLN B CA 1
ATOM 2000 C C . GLN B 1 136 ? -17.5 31.766 26.578 1 52.72 136 GLN B C 1
ATOM 2002 O O . GLN B 1 136 ? -17.141 32.031 25.438 1 52.72 136 GLN B O 1
#

Sequence (272 aa):
MHKGTAARKTLAVIRIANGAAGLLAPEKLLGRLGVDTAVDRAGTYPFRMFGIRTVLIGLDLLLLRGADLRRAERLAVLIHASDTVAAAVTTVRGDLGRRPGITSIVISAVNTALAVTAWKGGRNARTADAVVHQTQMHKGTAARKTLAVIRIANGAAGLLAPEKLLGRLGVDTAVDRAGTYPFRMFGIRTVLIGLDLLLLRGADLRRAERLAVLIHASDTVAAAVTTVRGDLGRRPGITSIVISAVNTALAVTAWKGGRNARTADAVVHQTQ

pLDDT: mean 91.61, std 10.35, range [48.97, 98.69]

Foldseek 3Di:
DQLLLVLLLVLLVVLQVQLVCLQPPVVVVCVLLVDDCVVDDPSSVVSNVVSVVSNVLSVQCVPDDDPSNLVSLVVQLVVLVVQLVVLQVCVVVVVTDNVSSVVSNVVSVSSNVSSVSNNVSVVVVVVVVVVVVVVD/DQLLLVLLLVLLVVLQVQLVCLQPPVVVVCVLLVDDCVVDDPSSVVSNVSSVVSNVLSVQCVPDDDPSNLVSLVVQLVVLVVQLVVLQVCVVVVVTDNVSSVVSNVVSVSSNVSSVSNNVSVVVVVVVVVVVVVVD

Organism: Mycolicibacterium smegmatis (strain ATCC 700084 / mc(2)155) (NCBI:txid246196)

Radius of gyration: 20.02 Å; Cα contacts (8 Å, |Δi|>4): 377; chains: 2; bounding box: 42×65×45 Å